Protein AF-A0A354AXA5-F1 (afdb_monomer)

Structure (mmCIF, N/CA/C/O backbone):
data_AF-A0A354AXA5-F1
#
_entry.id   AF-A0A354AXA5-F1
#
loop_
_atom_site.group_PDB
_atom_site.id
_atom_site.type_symbol
_atom_site.label_atom_id
_atom_site.label_alt_id
_atom_site.label_comp_id
_atom_site.label_asym_id
_atom_site.label_entity_id
_atom_site.label_seq_id
_atom_site.pdbx_PDB_ins_code
_atom_site.Cartn_x
_atom_site.Cartn_y
_atom_site.Cartn_z
_atom_site.occupancy
_atom_site.B_iso_or_equiv
_atom_site.auth_seq_id
_atom_site.auth_comp_id
_atom_site.auth_asym_id
_atom_site.auth_atom_id
_atom_site.pdbx_PDB_model_num
ATOM 1 N N . MET A 1 1 ? -13.529 7.477 -10.875 1.00 92.62 1 MET A N 1
ATOM 2 C CA . MET A 1 1 ? -13.679 8.120 -9.548 1.00 92.62 1 MET A CA 1
ATOM 3 C C . MET A 1 1 ? -15.071 8.690 -9.273 1.00 92.62 1 MET A C 1
ATOM 5 O O . MET A 1 1 ? -15.552 8.487 -8.169 1.00 92.62 1 MET A O 1
ATOM 9 N N . MET A 1 2 ? -15.772 9.309 -10.236 1.00 97.19 2 MET A N 1
ATOM 10 C CA . MET A 1 2 ? -17.141 9.828 -10.008 1.00 97.19 2 MET A CA 1
ATOM 11 C C . MET A 1 2 ? -18.138 8.767 -9.517 1.00 97.19 2 MET A C 1
ATOM 13 O O . MET A 1 2 ? -18.855 9.006 -8.554 1.00 97.19 2 MET A O 1
ATOM 17 N N . ILE A 1 3 ? -18.137 7.575 -10.129 1.00 97.81 3 ILE A N 1
ATOM 18 C CA . ILE A 1 3 ? -18.992 6.462 -9.689 1.00 97.81 3 ILE A CA 1
ATOM 19 C C . ILE A 1 3 ? -18.664 6.093 -8.237 1.00 97.81 3 ILE A C 1
ATOM 21 O O . ILE A 1 3 ? -19.558 6.080 -7.408 1.00 97.81 3 ILE A O 1
ATOM 25 N N . LEU A 1 4 ? -17.389 5.887 -7.891 1.00 97.38 4 LEU A N 1
ATOM 26 C CA . LEU A 1 4 ? -16.985 5.575 -6.515 1.00 97.38 4 LEU A CA 1
ATOM 27 C C . LEU A 1 4 ? -17.440 6.650 -5.509 1.00 97.38 4 LEU A C 1
ATOM 29 O O . LEU A 1 4 ? -17.934 6.312 -4.438 1.00 97.38 4 LEU A O 1
ATOM 33 N N . SER A 1 5 ? -17.334 7.933 -5.866 1.00 98.00 5 SER A N 1
ATOM 34 C CA . SER A 1 5 ? -17.844 9.037 -5.042 1.00 98.00 5 SER A CA 1
ATOM 35 C C . SER A 1 5 ? -19.365 8.960 -4.859 1.00 98.00 5 SER A C 1
ATOM 37 O O . SER A 1 5 ? -19.847 9.058 -3.732 1.00 98.00 5 SER A O 1
ATOM 39 N N . ALA A 1 6 ? -20.118 8.697 -5.931 1.00 98.50 6 ALA A N 1
ATOM 40 C CA . ALA A 1 6 ? -21.564 8.503 -5.854 1.00 98.50 6 ALA A CA 1
ATOM 41 C C . ALA A 1 6 ? -21.937 7.306 -4.961 1.00 98.50 6 ALA A C 1
ATOM 43 O O . ALA A 1 6 ? -22.847 7.414 -4.141 1.00 98.50 6 ALA A O 1
ATOM 44 N N . TRP A 1 7 ? -21.197 6.197 -5.057 1.00 98.31 7 TRP A N 1
ATOM 45 C CA . TRP A 1 7 ? -21.366 5.036 -4.180 1.00 98.31 7 TRP A CA 1
ATOM 46 C C . TRP A 1 7 ? -21.076 5.372 -2.713 1.00 98.31 7 TRP A C 1
ATOM 48 O O . TRP A 1 7 ? -21.842 4.963 -1.844 1.00 98.31 7 TRP A O 1
ATOM 58 N N . ALA A 1 8 ? -20.028 6.147 -2.421 1.00 98.19 8 ALA A N 1
ATOM 59 C CA . ALA A 1 8 ? -19.705 6.567 -1.056 1.00 98.19 8 ALA A CA 1
ATOM 60 C C . ALA A 1 8 ? -20.786 7.486 -0.458 1.00 98.19 8 ALA A C 1
ATOM 62 O O . ALA A 1 8 ? -21.210 7.281 0.681 1.00 98.19 8 ALA A O 1
ATOM 63 N N . LEU A 1 9 ? -21.285 8.455 -1.234 1.00 98.50 9 LEU A N 1
ATOM 64 C CA . LEU A 1 9 ? -22.392 9.327 -0.823 1.00 98.50 9 LEU A CA 1
ATOM 65 C C . LEU A 1 9 ? -23.674 8.525 -0.573 1.00 98.50 9 LEU A C 1
ATOM 67 O O . LEU A 1 9 ? -24.343 8.719 0.444 1.00 98.50 9 LEU A O 1
ATOM 71 N N . PHE A 1 10 ? -23.984 7.588 -1.470 1.00 98.62 10 PHE A N 1
ATOM 72 C CA . PHE A 1 10 ? -25.122 6.692 -1.314 1.00 98.62 10 PHE A CA 1
ATOM 73 C C . PHE A 1 10 ? -24.985 5.809 -0.069 1.00 98.62 10 PHE A C 1
ATOM 75 O O . PHE A 1 10 ? -25.934 5.707 0.703 1.00 98.62 10 PHE A O 1
ATOM 82 N N . ALA A 1 11 ? -23.812 5.218 0.175 1.00 98.50 11 ALA A N 1
ATOM 83 C CA . ALA A 1 11 ? -23.553 4.419 1.371 1.00 98.50 11 ALA A CA 1
ATOM 84 C C . ALA A 1 11 ? -23.711 5.251 2.656 1.00 98.50 11 ALA A C 1
ATOM 86 O O . ALA A 1 11 ? -24.319 4.782 3.620 1.00 98.50 11 ALA A O 1
ATOM 87 N N . GLY A 1 12 ? -23.239 6.503 2.655 1.00 98.31 12 GLY A N 1
ATOM 88 C CA . GLY A 1 12 ? -23.445 7.443 3.758 1.00 98.31 12 GLY A CA 1
ATOM 89 C C . GLY A 1 12 ? -24.928 7.700 4.035 1.00 98.31 12 GLY A C 1
ATOM 90 O O . GLY A 1 12 ? -25.382 7.547 5.168 1.00 98.31 12 GLY A O 1
ATOM 91 N N . TRP A 1 13 ? -25.709 8.010 2.996 1.00 98.56 13 TRP A N 1
ATOM 92 C CA . TRP A 1 13 ? -27.165 8.147 3.112 1.00 98.56 13 TRP A CA 1
ATOM 93 C C . TRP A 1 13 ? -27.841 6.853 3.594 1.00 98.56 13 TRP A C 1
ATOM 95 O O . TRP A 1 13 ? -28.729 6.903 4.452 1.00 98.56 13 TRP A O 1
ATOM 105 N N . LEU A 1 14 ? -27.416 5.696 3.077 1.00 98.69 14 LEU A N 1
ATOM 106 C CA . LEU A 1 14 ? -27.984 4.389 3.400 1.00 98.69 14 LEU A CA 1
ATOM 107 C C . LEU A 1 14 ? -27.799 4.066 4.885 1.00 98.69 14 LEU A C 1
ATOM 109 O O . LEU A 1 14 ? -28.761 3.694 5.552 1.00 98.69 14 LEU A O 1
ATOM 113 N N . HIS A 1 15 ? -26.599 4.272 5.431 1.00 98.56 15 HIS A N 1
ATOM 114 C CA . HIS A 1 15 ? -26.297 3.995 6.840 1.00 98.56 15 HIS A CA 1
ATOM 115 C C . HIS A 1 15 ? -26.925 4.987 7.832 1.00 98.56 15 HIS A C 1
ATOM 117 O O . HIS A 1 15 ? -26.872 4.763 9.043 1.00 98.56 15 HIS A O 1
ATOM 123 N N . LEU A 1 16 ? -27.585 6.043 7.349 1.00 98.19 16 LEU A N 1
ATOM 124 C CA . LEU A 1 16 ? -28.446 6.894 8.175 1.00 98.19 16 LEU A CA 1
ATOM 125 C C . LEU A 1 16 ? -29.887 6.375 8.270 1.00 98.19 16 LEU A C 1
ATOM 127 O O . LEU A 1 16 ? -30.596 6.750 9.215 1.00 98.19 16 LEU A O 1
ATOM 131 N N . GLN A 1 17 ? -30.305 5.500 7.347 1.00 98.44 17 GLN A N 1
ATOM 132 C CA . GLN A 1 17 ? -31.654 4.939 7.320 1.00 98.44 17 GLN A CA 1
ATOM 133 C C . GLN A 1 17 ? -31.890 4.006 8.521 1.00 98.44 17 GLN A C 1
ATOM 135 O O . GLN A 1 17 ? -30.991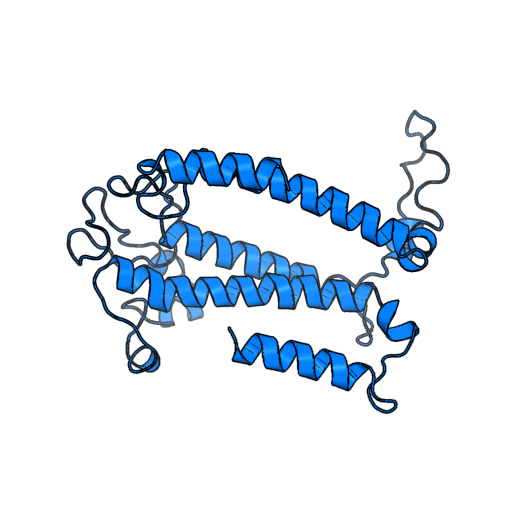 3.243 8.883 1.00 98.44 17 GLN A O 1
ATOM 140 N N . PRO A 1 18 ? -33.102 3.988 9.116 1.00 98.00 18 PRO A N 1
ATOM 141 C CA . PRO A 1 18 ? -33.373 3.252 10.357 1.00 98.00 18 PRO A CA 1
ATOM 142 C C . PRO A 1 18 ? -32.978 1.770 10.328 1.00 98.00 18 PRO A C 1
ATOM 144 O O . PRO A 1 18 ? -32.478 1.250 11.318 1.00 98.00 18 PRO A O 1
ATOM 147 N N . LYS A 1 19 ? -33.158 1.099 9.183 1.00 98.19 19 LYS A N 1
ATOM 148 C CA . LYS A 1 19 ? -32.850 -0.329 9.015 1.00 98.19 19 LYS A CA 1
ATOM 149 C C . LYS A 1 19 ? -31.346 -0.633 8.946 1.00 98.19 19 LYS A C 1
ATOM 151 O O . LYS A 1 19 ? -30.946 -1.746 9.266 1.00 98.19 19 LYS A O 1
ATOM 156 N N . PHE A 1 20 ? -30.528 0.325 8.510 1.00 98.38 20 PHE A N 1
ATOM 157 C CA . PHE A 1 20 ? -29.102 0.119 8.215 1.00 98.38 20 PHE A CA 1
ATOM 158 C C . PHE A 1 20 ? -28.169 0.898 9.149 1.00 98.38 20 PHE A C 1
ATOM 160 O O . PHE A 1 20 ? -26.949 0.851 8.970 1.00 98.38 20 PHE A O 1
ATOM 167 N N . ARG A 1 21 ? -28.730 1.610 10.135 1.00 98.25 21 ARG A N 1
ATOM 168 C CA . ARG A 1 21 ? -27.972 2.357 11.138 1.00 98.25 21 ARG A CA 1
ATOM 169 C C . ARG A 1 21 ? -27.205 1.389 12.049 1.00 98.25 21 ARG A C 1
ATOM 171 O O . ARG A 1 21 ? -27.846 0.609 12.756 1.00 98.25 21 ARG A O 1
ATOM 178 N N . PRO A 1 22 ? -25.860 1.435 12.079 1.00 98.00 22 PRO A N 1
ATOM 179 C CA . PRO A 1 22 ? -25.083 0.566 12.954 1.00 98.00 22 PRO A CA 1
ATOM 180 C C . PRO A 1 22 ? -25.323 0.889 14.433 1.00 98.00 22 PRO A C 1
ATOM 182 O O . PRO A 1 22 ? -25.569 2.038 14.808 1.00 98.00 22 PRO A O 1
ATOM 185 N N . SER A 1 23 ? -25.228 -0.127 15.288 1.00 98.25 23 SER A N 1
ATOM 186 C CA . SER A 1 23 ? -25.341 0.043 16.738 1.00 98.25 23 SER A CA 1
ATOM 187 C C . SER A 1 23 ? -24.062 0.636 17.342 1.00 98.25 23 SER A C 1
ATOM 189 O O . SER A 1 23 ? -22.983 0.566 16.757 1.00 98.25 23 SER A O 1
ATOM 191 N N . LEU A 1 24 ? -24.142 1.163 18.568 1.00 97.69 24 LEU A N 1
ATOM 192 C CA . LEU A 1 24 ? -22.958 1.666 19.277 1.00 97.69 24 LEU A CA 1
ATOM 193 C C . LEU A 1 24 ? -21.899 0.573 19.506 1.00 97.69 24 LEU A C 1
ATOM 195 O O . LEU A 1 24 ? -20.703 0.841 19.416 1.00 97.69 24 LEU A O 1
ATOM 199 N N . ALA A 1 25 ? -22.333 -0.663 19.772 1.00 97.62 25 ALA A N 1
ATOM 200 C CA . ALA A 1 25 ? -21.433 -1.801 19.953 1.00 97.62 25 ALA A CA 1
ATOM 201 C C . ALA A 1 25 ? -20.618 -2.096 18.684 1.00 97.62 25 ALA A C 1
ATOM 203 O O . ALA A 1 25 ? -19.450 -2.461 18.784 1.00 97.62 25 ALA A O 1
ATOM 204 N N . TRP A 1 26 ? -21.204 -1.875 17.500 1.00 98.00 26 TRP A N 1
ATOM 205 C CA . TRP A 1 26 ? -20.496 -2.010 16.229 1.00 98.00 26 TRP A CA 1
ATOM 206 C C . TRP A 1 26 ? -19.334 -1.010 16.124 1.00 98.00 26 TRP A C 1
ATOM 208 O O . TRP A 1 26 ? -18.211 -1.406 15.826 1.00 98.00 26 TRP A O 1
ATOM 218 N N . PHE A 1 27 ? -19.563 0.264 16.468 1.00 97.81 27 PHE A N 1
ATOM 219 C CA . PHE A 1 27 ? -18.519 1.301 16.431 1.00 97.81 27 PHE A CA 1
ATOM 220 C C . PHE A 1 27 ? -17.392 1.085 17.453 1.00 97.81 27 PHE A C 1
ATOM 222 O O . PHE A 1 27 ? -16.255 1.491 17.203 1.00 97.81 27 PHE A O 1
ATOM 229 N N . LYS A 1 28 ? -17.697 0.448 18.591 1.00 97.88 28 LYS A N 1
ATOM 230 C CA . LYS A 1 28 ? -16.734 0.160 19.668 1.00 97.88 28 LYS A CA 1
ATOM 231 C C . LYS A 1 28 ? -15.997 -1.175 19.513 1.00 97.88 28 LYS A C 1
ATOM 233 O O . LYS A 1 28 ? -15.175 -1.503 20.367 1.00 97.88 28 L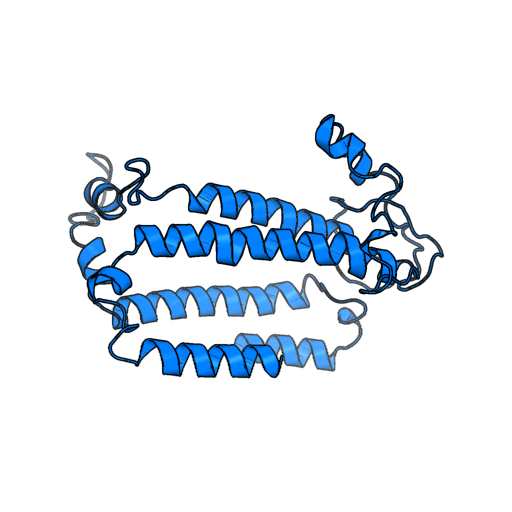YS A O 1
ATOM 238 N N . ASN A 1 29 ? -16.268 -1.946 18.458 1.00 97.88 29 ASN A N 1
ATOM 239 C CA . ASN A 1 29 ? -15.586 -3.214 18.204 1.00 97.88 29 ASN A CA 1
ATOM 240 C C . ASN A 1 29 ? -14.200 -2.972 17.577 1.00 97.88 29 ASN A C 1
ATOM 242 O O . ASN A 1 29 ? -14.026 -3.023 16.355 1.00 97.88 29 ASN A O 1
ATOM 246 N N . ALA A 1 30 ? -13.225 -2.653 18.431 1.00 97.88 30 ALA A N 1
ATOM 247 C CA . ALA A 1 30 ? -11.874 -2.286 18.026 1.00 97.88 30 ALA A CA 1
ATOM 248 C C . ALA A 1 30 ? -11.117 -3.461 17.392 1.00 97.88 30 ALA A C 1
ATOM 250 O O . ALA A 1 30 ? -10.502 -3.270 16.342 1.00 97.88 30 ALA A O 1
ATOM 251 N N . GLU A 1 31 ? -11.199 -4.664 17.970 1.00 98.25 31 GLU A N 1
ATOM 252 C CA . GLU A 1 31 ? -10.524 -5.858 17.447 1.00 98.25 31 GLU A CA 1
ATOM 253 C C . GLU A 1 31 ? -10.986 -6.201 16.028 1.00 98.25 31 GLU A C 1
ATOM 255 O O . GLU A 1 31 ? -10.161 -6.363 15.127 1.00 98.25 31 GLU A O 1
ATOM 260 N N . SER A 1 32 ? -12.305 -6.244 15.797 1.00 98.12 32 SER A N 1
ATOM 261 C CA . SER A 1 32 ? -12.836 -6.517 14.459 1.00 98.12 32 SER A CA 1
ATOM 262 C C . SER A 1 32 ? -12.404 -5.441 13.470 1.00 98.12 32 SER A C 1
ATOM 264 O O . SER A 1 32 ? -11.981 -5.769 12.361 1.00 98.12 32 SER A O 1
ATOM 266 N N . ARG A 1 33 ? -12.485 -4.159 13.851 1.00 98.31 33 ARG A N 1
ATOM 267 C CA . ARG A 1 33 ? -12.084 -3.051 12.976 1.00 98.31 33 ARG A CA 1
ATOM 268 C C . ARG A 1 33 ? -10.602 -3.129 12.608 1.00 98.31 33 ARG A C 1
ATOM 270 O O . ARG A 1 33 ? -10.277 -2.990 11.434 1.00 98.31 33 ARG A O 1
ATOM 277 N N . LEU A 1 34 ? -9.719 -3.386 13.575 1.00 98.06 34 LEU A N 1
ATOM 278 C CA . LEU A 1 34 ? -8.280 -3.512 13.329 1.00 98.06 34 LEU A CA 1
ATOM 279 C C . LEU A 1 34 ? -7.954 -4.703 12.432 1.00 98.06 34 LEU A C 1
ATOM 281 O O . LEU A 1 34 ? -7.199 -4.529 11.481 1.00 98.06 34 LEU A O 1
ATOM 285 N N . ASN A 1 35 ? -8.565 -5.866 12.661 1.00 98.44 35 ASN A N 1
ATOM 286 C CA . ASN A 1 35 ? -8.380 -7.022 11.784 1.00 98.44 35 ASN A CA 1
ATOM 287 C C . ASN A 1 35 ? -8.763 -6.706 10.332 1.00 98.44 35 ASN A C 1
ATOM 289 O O . ASN A 1 35 ? -7.980 -6.952 9.417 1.00 98.44 35 ASN A O 1
ATOM 293 N N . HIS A 1 36 ? -9.937 -6.100 10.116 1.00 98.50 36 HIS A N 1
ATOM 294 C CA . HIS A 1 36 ? -10.390 -5.741 8.770 1.00 98.50 36 HIS A CA 1
ATOM 295 C C . HIS A 1 36 ? -9.512 -4.653 8.140 1.00 98.50 36 HIS A C 1
ATOM 297 O O . HIS A 1 36 ? -9.202 -4.729 6.954 1.00 98.50 36 HIS A O 1
ATOM 303 N N . HIS A 1 37 ? -9.081 -3.649 8.904 1.00 98.69 37 HIS A N 1
ATOM 304 C CA . HIS A 1 37 ? -8.227 -2.593 8.366 1.00 98.69 37 HIS A CA 1
ATOM 305 C C . HIS A 1 37 ? -6.827 -3.115 8.016 1.00 98.69 37 HIS A C 1
ATOM 307 O O . HIS A 1 37 ? -6.321 -2.834 6.935 1.00 98.69 37 HIS A O 1
ATOM 313 N N . LEU A 1 38 ? -6.218 -3.916 8.888 1.00 98.69 38 LEU A N 1
ATOM 314 C CA . LEU A 1 38 ? -4.911 -4.508 8.619 1.00 98.69 38 LEU A CA 1
ATOM 315 C C . LEU A 1 38 ? -5.000 -5.486 7.445 1.00 98.69 38 LEU A C 1
ATOM 317 O O . LEU A 1 38 ? -4.337 -5.274 6.437 1.00 98.69 38 LEU A O 1
ATOM 321 N N . ALA A 1 39 ? -5.859 -6.506 7.506 1.00 98.44 39 ALA A N 1
ATOM 322 C CA . ALA A 1 39 ? -5.864 -7.535 6.469 1.00 98.44 39 ALA A CA 1
ATOM 323 C C . ALA A 1 39 ? -6.476 -7.068 5.146 1.00 98.44 39 ALA A C 1
ATOM 325 O O . ALA A 1 39 ? -5.917 -7.344 4.088 1.00 98.44 39 ALA A O 1
ATOM 326 N N . VAL A 1 40 ? -7.617 -6.377 5.180 1.00 97.81 40 VAL A N 1
ATOM 327 C CA . VAL A 1 40 ? -8.362 -6.031 3.961 1.00 97.81 40 VAL A CA 1
ATOM 328 C C . VAL A 1 40 ? -7.933 -4.668 3.438 1.00 97.81 40 VAL A C 1
ATOM 330 O O . VAL A 1 40 ? -7.450 -4.575 2.311 1.00 97.81 40 VAL A O 1
ATOM 333 N N . LEU A 1 41 ? -8.083 -3.616 4.250 1.00 98.50 41 LEU A N 1
ATOM 334 C CA . LEU A 1 41 ? -7.815 -2.251 3.789 1.00 98.50 41 LEU A CA 1
ATOM 335 C C . LEU A 1 41 ? -6.340 -2.051 3.431 1.00 98.50 41 LEU A C 1
ATOM 337 O O . LEU A 1 41 ? -6.072 -1.436 2.405 1.00 98.50 41 LEU A O 1
ATOM 341 N N . PHE A 1 42 ? -5.398 -2.567 4.222 1.00 98.50 42 PHE A N 1
ATOM 342 C CA . PHE A 1 42 ? -3.967 -2.453 3.926 1.00 98.50 42 PHE A CA 1
ATOM 343 C C . PHE A 1 42 ? -3.425 -3.676 3.185 1.00 98.50 42 PHE A C 1
ATOM 345 O O . PHE A 1 42 ? -2.852 -3.523 2.109 1.00 98.50 42 PHE A O 1
ATOM 352 N N . GLY A 1 43 ? -3.639 -4.882 3.711 1.00 98.69 43 GLY A N 1
ATOM 353 C CA . GLY A 1 43 ? -3.090 -6.117 3.151 1.00 98.69 43 GLY A CA 1
ATOM 354 C C . GLY A 1 43 ? -3.565 -6.401 1.729 1.00 98.69 43 GLY A C 1
ATOM 355 O O . GLY A 1 43 ? -2.773 -6.344 0.786 1.00 98.69 43 GLY A O 1
ATOM 356 N N . PHE A 1 44 ? -4.860 -6.663 1.548 1.00 98.69 44 PHE A N 1
ATOM 357 C CA . PHE A 1 44 ? -5.415 -6.979 0.231 1.00 98.69 44 PHE A CA 1
ATOM 358 C C . PHE A 1 44 ? -5.344 -5.812 -0.750 1.00 98.69 44 PHE A C 1
ATOM 360 O O . PHE A 1 44 ? -5.082 -6.062 -1.923 1.00 98.69 44 PHE A O 1
ATOM 367 N N . SER A 1 45 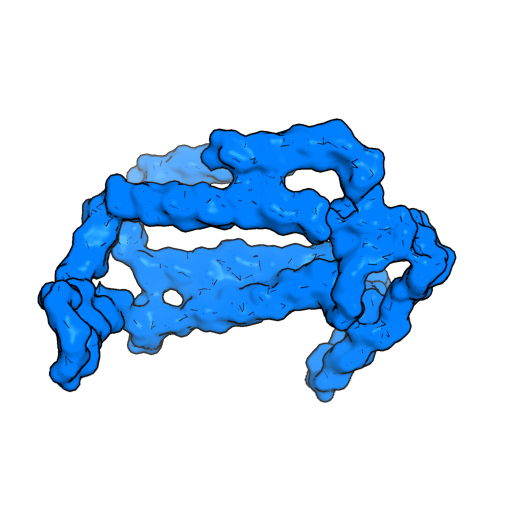? -5.487 -4.559 -0.309 1.00 98.81 45 SER A N 1
ATOM 368 C CA . SER A 1 45 ? -5.260 -3.416 -1.206 1.00 98.81 45 SER A CA 1
ATOM 369 C C . SER A 1 45 ? -3.811 -3.348 -1.697 1.00 98.81 45 SER A C 1
ATOM 371 O O . SER A 1 45 ? -3.591 -3.085 -2.876 1.00 98.81 45 SER A O 1
ATOM 373 N N . SER A 1 46 ? -2.820 -3.628 -0.839 1.00 98.81 46 SER A N 1
ATOM 374 C CA . SER A 1 46 ? -1.408 -3.655 -1.248 1.00 98.81 46 SER A CA 1
ATOM 375 C C . SER A 1 46 ? -1.114 -4.819 -2.199 1.00 98.81 46 SER A C 1
ATOM 377 O O . SER A 1 46 ? -0.444 -4.624 -3.208 1.00 98.81 46 SER A O 1
ATOM 379 N N . ILE A 1 47 ? -1.679 -6.007 -1.948 1.00 98.81 47 ILE A N 1
ATOM 380 C CA . ILE A 1 47 ? -1.565 -7.157 -2.865 1.00 98.81 47 ILE A CA 1
ATOM 381 C C . ILE A 1 47 ? -2.250 -6.859 -4.208 1.00 98.81 47 ILE A C 1
ATOM 383 O O . ILE A 1 47 ? -1.702 -7.167 -5.265 1.00 98.81 47 ILE A O 1
ATOM 387 N N . ALA A 1 48 ? -3.424 -6.223 -4.194 1.00 98.81 48 ALA A N 1
ATOM 388 C CA . ALA A 1 48 ? -4.106 -5.794 -5.413 1.00 98.81 48 ALA A CA 1
ATOM 389 C C . ALA A 1 48 ? -3.279 -4.752 -6.183 1.00 98.81 48 ALA A C 1
ATOM 391 O O . ALA A 1 48 ? -3.225 -4.799 -7.412 1.00 98.81 48 ALA A O 1
ATOM 392 N N . TRP A 1 49 ? -2.587 -3.857 -5.473 1.00 98.88 49 TRP A N 1
ATOM 393 C CA . TRP A 1 49 ? -1.668 -2.902 -6.083 1.00 98.88 49 TRP A CA 1
ATOM 394 C C . TRP A 1 49 ? -0.440 -3.582 -6.701 1.00 98.88 49 TRP A C 1
ATOM 396 O O . TRP A 1 49 ? -0.086 -3.251 -7.829 1.00 98.88 49 TRP A O 1
ATOM 406 N N . THR A 1 50 ? 0.142 -4.604 -6.060 1.00 98.88 50 THR A N 1
ATOM 407 C CA . THR A 1 50 ? 1.129 -5.481 -6.720 1.00 98.88 50 THR A CA 1
ATOM 408 C C . THR A 1 50 ? 0.555 -6.086 -7.994 1.00 98.88 50 THR A C 1
ATOM 410 O O . THR A 1 50 ? 1.225 -6.065 -9.021 1.00 98.88 50 THR A O 1
ATOM 413 N N . GLY A 1 51 ? -0.682 -6.592 -7.953 1.00 98.69 51 GLY A N 1
ATOM 414 C CA . GLY A 1 51 ? -1.367 -7.109 -9.136 1.00 98.69 51 GLY A CA 1
ATOM 415 C C . GLY A 1 51 ? -1.419 -6.075 -10.263 1.00 98.69 51 GLY A C 1
ATOM 416 O O . GLY A 1 51 ? -1.039 -6.376 -11.389 1.00 98.69 51 GLY A O 1
ATOM 417 N N . HIS A 1 52 ? -1.795 -4.832 -9.960 1.00 98.88 52 HIS A N 1
ATOM 418 C CA . HIS A 1 52 ? -1.778 -3.745 -10.940 1.00 98.88 52 HIS A CA 1
ATOM 419 C C . HIS A 1 52 ? -0.368 -3.462 -11.487 1.00 98.88 52 HIS A C 1
ATOM 421 O O . HIS A 1 52 ? -0.193 -3.345 -12.699 1.00 98.88 52 HIS A O 1
ATOM 427 N N . LEU A 1 53 ? 0.647 -3.392 -10.623 1.00 98.88 53 LEU A N 1
ATOM 428 C CA . LEU A 1 53 ? 2.025 -3.129 -11.046 1.00 98.88 53 LEU A CA 1
ATOM 429 C C . LEU A 1 53 ? 2.567 -4.238 -11.957 1.00 98.88 53 LEU A C 1
ATOM 431 O O . LEU A 1 53 ? 3.124 -3.947 -13.011 1.00 98.88 53 LEU A O 1
ATOM 435 N N . VAL A 1 54 ? 2.365 -5.500 -11.579 1.00 98.81 54 VAL A N 1
ATOM 436 C CA . VAL A 1 54 ? 2.843 -6.684 -12.311 1.00 98.81 54 VAL A CA 1
ATOM 437 C C . VAL A 1 54 ? 2.108 -6.880 -13.635 1.00 98.81 54 VAL A C 1
ATOM 439 O O . VAL A 1 54 ? 2.736 -7.238 -14.628 1.00 98.81 54 VAL A O 1
ATOM 442 N N . HIS A 1 55 ? 0.794 -6.655 -13.667 1.00 98.75 55 HIS A N 1
ATOM 443 C CA . HIS A 1 55 ? -0.016 -6.922 -14.856 1.00 98.75 55 HIS A CA 1
ATOM 444 C C . HIS A 1 55 ? -0.154 -5.730 -15.804 1.00 98.75 55 HIS A C 1
ATOM 446 O O . HIS A 1 55 ? -0.463 -5.949 -16.967 1.00 98.75 55 HIS A O 1
ATOM 452 N N . VAL A 1 56 ? 0.039 -4.494 -15.335 1.00 98.75 56 VAL A N 1
ATOM 453 C CA . VAL A 1 56 ? -0.186 -3.285 -16.146 1.00 98.75 56 VAL A CA 1
ATOM 454 C C . VAL A 1 56 ? 1.053 -2.399 -16.161 1.00 98.75 56 VAL A C 1
ATOM 456 O O . VAL A 1 56 ? 1.643 -2.206 -17.218 1.00 98.75 56 VAL A O 1
ATOM 459 N N . ALA A 1 57 ? 1.499 -1.891 -15.008 1.00 98.75 57 ALA A N 1
ATOM 460 C CA . ALA A 1 57 ? 2.545 -0.863 -14.989 1.00 98.75 57 ALA A CA 1
ATOM 461 C C . ALA A 1 57 ? 3.897 -1.355 -15.538 1.00 98.75 57 ALA A C 1
ATOM 463 O O . ALA A 1 57 ? 4.538 -0.643 -16.306 1.00 98.75 57 ALA A O 1
ATOM 464 N N . ILE A 1 58 ? 4.330 -2.565 -15.163 1.00 98.81 58 ILE A N 1
ATOM 465 C CA . ILE A 1 58 ? 5.588 -3.155 -15.636 1.00 98.81 58 ILE A CA 1
ATOM 466 C C . ILE A 1 58 ? 5.524 -3.447 -17.148 1.00 98.81 58 ILE A C 1
ATOM 468 O O . ILE A 1 58 ? 6.415 -2.968 -17.850 1.00 98.81 58 ILE A O 1
ATOM 472 N N . PRO A 1 59 ? 4.503 -4.140 -17.694 1.00 98.69 59 PRO A N 1
ATOM 473 C CA . PRO A 1 59 ? 4.358 -4.294 -19.144 1.00 98.69 59 PRO A CA 1
ATOM 474 C C . PRO A 1 59 ? 4.358 -2.967 -19.913 1.00 98.69 59 PRO A C 1
ATOM 476 O O . PRO A 1 59 ? 5.124 -2.818 -20.865 1.00 98.69 59 PRO A O 1
ATOM 479 N N . GLU A 1 60 ? 3.592 -1.971 -19.459 1.00 98.62 60 GLU A N 1
ATOM 480 C CA . GLU A 1 60 ? 3.537 -0.654 -20.109 1.00 98.62 60 GLU A CA 1
ATOM 481 C C . GLU A 1 60 ? 4.900 0.052 -20.045 1.00 98.62 60 GLU A C 1
ATOM 483 O O . GLU A 1 60 ? 5.368 0.606 -21.037 1.00 98.62 60 GLU A O 1
ATOM 488 N N . SER A 1 61 ? 5.633 -0.060 -18.929 1.00 98.44 61 SER A N 1
ATOM 489 C CA . SER A 1 61 ? 7.006 0.465 -18.836 1.00 98.44 61 SER A CA 1
ATOM 490 C C . SER A 1 61 ? 7.991 -0.205 -19.803 1.00 98.44 61 SER A C 1
ATOM 492 O O . SER A 1 61 ? 9.044 0.369 -20.089 1.00 98.44 61 SER A O 1
ATOM 494 N N . ARG A 1 62 ? 7.633 -1.378 -20.339 1.00 98.62 62 ARG A N 1
ATOM 495 C CA . ARG A 1 62 ? 8.381 -2.145 -21.345 1.00 98.62 62 ARG A CA 1
ATOM 496 C C . ARG A 1 62 ? 7.804 -1.996 -22.759 1.00 98.62 62 ARG A C 1
ATOM 498 O O . ARG A 1 62 ? 8.154 -2.774 -23.645 1.00 98.62 62 ARG A O 1
ATOM 505 N N . GLY A 1 63 ? 6.914 -1.027 -22.988 1.00 98.00 63 GLY A N 1
ATOM 506 C CA . GLY A 1 63 ? 6.288 -0.782 -24.292 1.00 98.00 63 GLY A CA 1
ATOM 507 C C . GLY A 1 63 ? 5.268 -1.849 -24.709 1.00 98.00 63 GLY A C 1
ATOM 508 O O . GLY A 1 63 ? 4.936 -1.954 -25.891 1.00 98.00 63 GLY A O 1
ATOM 509 N N . GLN A 1 64 ? 4.781 -2.661 -23.766 1.00 98.12 64 GLN A N 1
ATOM 510 C CA . GLN A 1 64 ? 3.756 -3.671 -24.000 1.00 98.12 64 GLN A CA 1
ATOM 511 C C . GLN A 1 64 ? 2.409 -3.191 -23.457 1.00 98.12 64 GLN A C 1
ATOM 513 O O . GLN A 1 64 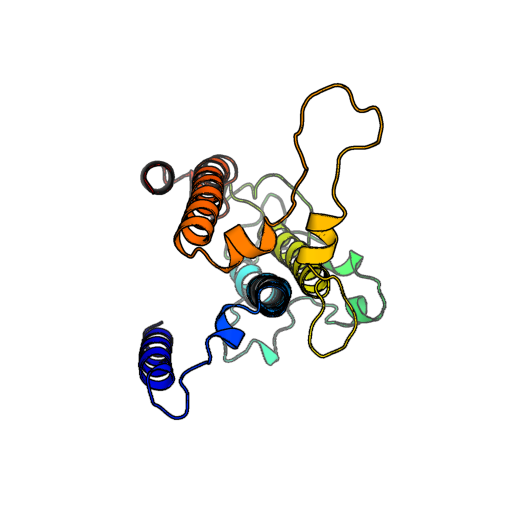? 2.203 -3.140 -22.246 1.00 98.12 64 GLN A O 1
ATOM 518 N N . HIS A 1 65 ? 1.469 -2.922 -24.363 1.00 98.25 65 HIS A N 1
ATOM 519 C CA . HIS A 1 65 ? 0.140 -2.470 -23.970 1.00 98.25 65 HIS A CA 1
ATOM 520 C C . HIS A 1 65 ? -0.667 -3.567 -23.260 1.00 98.25 65 HIS A C 1
ATOM 522 O O . HIS A 1 65 ? -0.893 -4.645 -23.828 1.00 98.25 65 HIS A O 1
ATOM 528 N N . VAL A 1 66 ? -1.161 -3.268 -22.055 1.00 98.50 66 VAL A N 1
ATOM 529 C CA . VAL A 1 66 ? -2.083 -4.134 -21.310 1.00 98.50 66 VAL A CA 1
ATOM 530 C C . VAL A 1 66 ? -3.276 -3.337 -20.791 1.00 98.50 66 VAL A C 1
ATOM 532 O O . VAL A 1 66 ? -3.153 -2.448 -19.950 1.00 98.50 66 VAL A O 1
ATOM 535 N N . GLY A 1 67 ? -4.461 -3.707 -21.269 1.00 98.25 67 GLY A N 1
ATOM 536 C CA . GLY A 1 67 ? -5.736 -3.080 -20.951 1.00 98.25 67 GLY A CA 1
ATOM 537 C C . GLY A 1 67 ? -6.815 -4.090 -20.562 1.00 98.25 67 GLY A C 1
ATOM 538 O O . GLY A 1 67 ? -6.611 -5.305 -20.528 1.00 98.25 67 GLY A O 1
ATOM 539 N N . TRP A 1 68 ? -8.009 -3.580 -20.257 1.00 98.44 68 TRP A N 1
ATOM 540 C CA . TRP A 1 68 ? -9.169 -4.404 -19.886 1.00 98.44 68 TRP A CA 1
ATOM 541 C C . TRP A 1 68 ? -9.570 -5.421 -20.961 1.00 98.44 68 TRP A C 1
ATOM 543 O O . TRP A 1 68 ? -10.156 -6.454 -20.645 1.00 98.44 68 TRP A O 1
ATOM 553 N N . ASP A 1 69 ? -9.267 -5.118 -22.216 1.00 98.19 69 ASP A N 1
ATOM 554 C CA . ASP A 1 69 ? -9.539 -5.922 -23.400 1.00 98.19 69 ASP A CA 1
ATOM 555 C C . ASP A 1 69 ? -8.616 -7.141 -23.533 1.00 98.19 69 ASP A C 1
ATOM 557 O O . ASP A 1 69 ? -9.038 -8.150 -24.098 1.00 98.19 69 ASP A O 1
ATOM 561 N N . ASN A 1 70 ? -7.389 -7.085 -22.997 1.00 98.31 70 ASN A N 1
ATOM 562 C CA . ASN A 1 70 ? -6.381 -8.122 -23.239 1.00 98.31 70 ASN A CA 1
ATOM 563 C C . ASN A 1 70 ? -5.704 -8.707 -21.980 1.00 98.31 70 ASN A C 1
ATOM 565 O O . ASN A 1 70 ? -5.084 -9.770 -22.095 1.00 98.31 70 ASN A O 1
ATOM 569 N N . PHE A 1 71 ? -5.859 -8.117 -20.783 1.00 97.81 71 PHE A N 1
ATOM 570 C CA . PHE A 1 71 ? -5.117 -8.537 -19.575 1.00 97.81 71 PHE A CA 1
ATOM 571 C C . PHE A 1 71 ? -5.365 -9.992 -19.138 1.00 97.81 71 PHE A C 1
ATOM 573 O O . PHE A 1 71 ? -4.531 -10.581 -18.457 1.00 97.81 71 PHE A O 1
ATOM 580 N N . LEU A 1 72 ? -6.494 -10.590 -19.534 1.00 98.12 72 LEU A N 1
ATOM 581 C CA . LEU A 1 72 ? -6.803 -12.003 -19.267 1.00 98.12 72 LEU A CA 1
ATOM 582 C C . LEU A 1 72 ? -6.034 -12.976 -20.171 1.00 98.12 72 LEU A C 1
ATOM 584 O O . LEU A 1 72 ? -5.943 -14.161 -19.863 1.00 98.12 72 LEU A O 1
ATOM 588 N N . SER A 1 73 ? -5.515 -12.488 -21.296 1.00 97.50 73 SER A N 1
ATOM 589 C CA . SER A 1 73 ? -4.806 -13.284 -22.307 1.00 97.50 73 SER A CA 1
ATOM 590 C C . SER A 1 73 ? -3.302 -13.012 -22.348 1.00 97.50 73 SER A C 1
ATOM 592 O O . SER A 1 73 ? -2.548 -13.799 -22.917 1.00 97.50 73 SER A O 1
ATOM 594 N N . VAL A 1 74 ? -2.856 -11.921 -21.722 1.00 97.88 74 VAL A N 1
ATOM 595 C CA . VAL A 1 74 ? -1.449 -11.536 -21.628 1.00 97.88 74 VAL A CA 1
ATOM 596 C C . VAL A 1 74 ? -0.891 -11.983 -20.281 1.00 97.88 74 VAL A C 1
ATOM 598 O O . VAL A 1 74 ? -1.345 -11.551 -19.224 1.00 97.88 74 VAL A O 1
ATOM 601 N N . LEU A 1 75 ? 0.119 -12.851 -20.311 1.00 97.62 75 LEU A N 1
ATOM 602 C CA . LEU A 1 75 ? 0.809 -13.275 -19.097 1.00 97.62 75 LEU A CA 1
ATOM 603 C C . LEU A 1 75 ? 1.770 -12.175 -18.618 1.00 97.62 75 LEU A C 1
ATOM 605 O O . LEU A 1 75 ? 2.549 -11.676 -19.429 1.00 97.62 75 LEU A O 1
ATOM 609 N N . PRO A 1 76 ? 1.804 -11.854 -17.310 1.00 97.44 76 PRO A N 1
ATOM 610 C CA . PRO A 1 76 ? 2.764 -10.889 -16.767 1.00 97.44 76 PRO A CA 1
ATOM 611 C C . PRO A 1 76 ? 4.201 -11.435 -16.723 1.00 97.44 76 PRO A C 1
ATOM 613 O O . PRO A 1 76 ? 5.156 -10.672 -16.650 1.00 97.44 76 PRO A O 1
ATOM 616 N N . HIS A 1 77 ? 4.367 -12.761 -16.751 1.00 98.38 77 HIS A N 1
ATOM 617 C CA . HIS A 1 77 ? 5.663 -13.430 -16.771 1.00 98.38 77 HIS A CA 1
ATOM 618 C C . HIS A 1 77 ? 5.613 -14.646 -17.714 1.00 98.38 77 HIS A C 1
ATOM 620 O O . HIS A 1 77 ? 4.638 -15.402 -17.644 1.00 98.38 77 HIS A O 1
ATOM 626 N N . PRO A 1 78 ? 6.649 -14.913 -18.537 1.00 97.56 78 PRO A N 1
ATOM 627 C CA . PRO A 1 78 ? 6.634 -16.009 -19.517 1.00 97.56 78 PRO A CA 1
ATOM 628 C C . PRO A 1 78 ? 6.363 -17.397 -18.919 1.00 97.56 78 PRO A C 1
ATOM 630 O O . PRO A 1 78 ? 5.684 -18.220 -19.523 1.00 97.56 78 PRO A O 1
ATOM 633 N N . ALA A 1 79 ? 6.859 -17.655 -17.705 1.00 97.06 79 ALA A N 1
ATOM 634 C CA . ALA A 1 79 ? 6.643 -18.921 -16.995 1.00 97.06 79 ALA A CA 1
ATOM 635 C C . ALA A 1 79 ? 5.243 -19.063 -16.347 1.00 97.06 79 ALA A C 1
ATOM 637 O O . ALA A 1 79 ? 4.958 -20.081 -15.711 1.00 97.06 79 ALA A O 1
ATOM 638 N N . GLY A 1 80 ? 4.376 -18.051 -16.461 1.00 96.81 80 GLY A N 1
ATOM 639 C CA . GLY A 1 80 ? 3.047 -18.043 -15.850 1.00 96.81 80 GLY A CA 1
ATOM 640 C C . GLY A 1 80 ? 3.084 -18.257 -14.331 1.00 96.81 80 GLY A C 1
ATOM 641 O O . GLY A 1 80 ? 4.027 -17.849 -13.653 1.00 96.81 80 GLY A O 1
ATOM 642 N N . LEU A 1 81 ? 2.055 -18.916 -13.792 1.00 97.94 81 LEU A N 1
ATOM 643 C CA . LEU A 1 81 ? 1.912 -19.203 -12.356 1.00 97.94 81 LEU A CA 1
ATOM 644 C C . LEU A 1 81 ? 2.571 -20.519 -11.905 1.00 97.94 81 LEU A C 1
ATOM 646 O O . LEU A 1 81 ? 2.568 -20.830 -10.716 1.00 97.94 81 LEU A O 1
ATOM 650 N N . ALA A 1 82 ? 3.143 -21.313 -12.814 1.00 98.25 82 ALA A N 1
ATOM 651 C CA . ALA A 1 82 ? 3.724 -22.606 -12.447 1.00 98.25 82 ALA A CA 1
ATOM 652 C C . ALA A 1 82 ? 4.870 -22.494 -11.407 1.00 98.25 82 ALA A C 1
ATOM 654 O O . ALA A 1 82 ? 4.865 -23.267 -10.442 1.00 98.25 82 ALA A O 1
ATOM 655 N N . PRO A 1 83 ? 5.809 -21.525 -11.498 1.00 98.19 83 PRO A N 1
ATOM 656 C CA . PRO A 1 83 ? 6.831 -21.332 -10.464 1.00 98.19 83 PRO A CA 1
ATOM 657 C C . PRO A 1 83 ? 6.262 -20.945 -9.094 1.00 98.19 83 PRO A C 1
ATOM 659 O O . PRO A 1 83 ? 6.815 -21.344 -8.072 1.00 98.19 83 PRO A O 1
ATOM 662 N N . PHE A 1 84 ? 5.138 -20.218 -9.054 1.00 97.88 84 PHE A N 1
ATOM 663 C CA . PHE A 1 84 ? 4.465 -19.867 -7.802 1.00 97.88 84 PHE A CA 1
ATOM 664 C C . PHE A 1 84 ? 4.006 -21.119 -7.043 1.00 97.88 84 PHE A C 1
ATOM 666 O O . PHE A 1 84 ? 4.354 -21.289 -5.874 1.00 97.88 84 PHE A O 1
ATOM 673 N N . PHE A 1 85 ? 3.293 -22.025 -7.720 1.00 98.25 85 PHE A N 1
ATOM 674 C CA . PHE A 1 85 ? 2.747 -23.236 -7.095 1.00 98.25 85 PHE A CA 1
ATOM 675 C C . PHE A 1 85 ? 3.797 -24.311 -6.798 1.00 98.25 85 PHE A C 1
ATOM 677 O O . PHE A 1 85 ? 3.599 -25.121 -5.898 1.00 98.25 85 PHE A O 1
ATOM 684 N N . THR A 1 86 ? 4.918 -24.318 -7.521 1.00 98.25 86 THR A N 1
ATOM 685 C CA . THR A 1 86 ? 6.033 -25.245 -7.255 1.00 98.25 86 THR A CA 1
ATOM 686 C C . THR A 1 86 ? 7.021 -24.723 -6.208 1.00 98.25 86 THR A C 1
ATOM 688 O O . THR A 1 86 ? 7.940 -25.444 -5.829 1.00 98.25 86 THR A O 1
ATOM 691 N N . GLY A 1 87 ? 6.853 -23.483 -5.730 1.00 97.69 87 GLY A N 1
ATOM 692 C CA . GLY A 1 87 ? 7.745 -22.856 -4.750 1.00 97.69 87 GLY A CA 1
ATOM 693 C C . GLY A 1 87 ? 9.061 -22.327 -5.332 1.00 97.69 87 GLY A C 1
ATOM 694 O O . GLY A 1 87 ? 9.885 -21.794 -4.594 1.00 97.69 87 GLY A O 1
ATOM 695 N N . ASN A 1 88 ? 9.271 -22.417 -6.649 1.00 97.75 88 ASN A N 1
ATOM 696 C CA . ASN A 1 88 ? 10.463 -21.890 -7.317 1.00 97.75 88 ASN A CA 1
ATOM 697 C C . ASN A 1 88 ? 10.322 -20.386 -7.624 1.00 97.75 88 ASN A C 1
ATOM 699 O O . ASN A 1 88 ? 10.392 -19.947 -8.774 1.00 97.75 88 ASN A O 1
ATOM 703 N N . TRP A 1 89 ? 10.081 -19.578 -6.588 1.00 98.00 89 TRP A N 1
ATOM 704 C CA . TRP A 1 89 ? 9.749 -18.153 -6.732 1.00 98.00 89 TRP A CA 1
ATOM 705 C C . TRP A 1 89 ? 10.895 -17.304 -7.285 1.00 98.00 89 TRP A C 1
ATOM 707 O O . TRP A 1 89 ? 10.643 -16.254 -7.872 1.00 98.00 89 TRP A O 1
ATOM 717 N N . GLY A 1 90 ? 12.140 -17.777 -7.164 1.00 98.00 90 GLY A N 1
ATOM 718 C CA . GLY A 1 90 ? 13.321 -17.089 -7.690 1.00 98.00 90 GLY A CA 1
ATOM 719 C C . GLY A 1 90 ? 13.263 -16.839 -9.200 1.00 98.00 90 GLY A C 1
ATOM 720 O O . GLY A 1 90 ? 13.884 -15.892 -9.673 1.00 98.00 90 GLY A O 1
ATOM 721 N N . VAL A 1 91 ? 12.471 -17.618 -9.947 1.00 98.44 91 VAL A N 1
ATOM 722 C CA . VAL A 1 91 ? 12.233 -17.408 -11.385 1.00 98.44 91 VAL A CA 1
ATOM 723 C C . VAL A 1 91 ? 11.678 -16.008 -11.673 1.00 98.44 91 VAL A C 1
ATOM 725 O O . VAL A 1 91 ? 12.092 -15.388 -12.646 1.00 98.44 91 VAL A O 1
ATOM 728 N N . TYR A 1 92 ? 10.810 -15.467 -10.812 1.00 98.69 92 TYR A N 1
ATOM 729 C CA . TYR A 1 92 ? 10.185 -14.154 -11.023 1.00 98.69 92 TYR A CA 1
ATOM 730 C C . TYR A 1 92 ? 11.134 -12.958 -10.847 1.00 98.69 92 TYR A C 1
ATOM 732 O O . TYR A 1 92 ? 10.764 -11.837 -11.208 1.00 98.69 92 TYR A O 1
ATOM 740 N N . ALA A 1 93 ? 12.341 -13.192 -10.324 1.00 98.44 93 ALA A N 1
ATOM 741 C CA . ALA A 1 93 ? 13.390 -12.188 -10.151 1.00 98.44 93 ALA A CA 1
ATOM 742 C C . ALA A 1 93 ? 14.464 -12.231 -11.253 1.00 98.44 93 ALA A C 1
ATOM 744 O O . ALA A 1 93 ? 15.383 -11.412 -11.251 1.00 98.44 93 ALA A O 1
ATOM 745 N N . GLN A 1 94 ? 14.385 -13.193 -12.176 1.00 97.44 94 GLN A N 1
ATOM 746 C CA . GLN A 1 94 ? 15.402 -13.396 -13.207 1.00 97.44 94 GLN A CA 1
ATOM 747 C C . GLN A 1 94 ? 15.222 -12.434 -14.382 1.00 97.44 94 GLN A C 1
ATOM 749 O O . GLN A 1 94 ? 14.101 -12.140 -14.793 1.00 97.44 94 GLN A O 1
ATOM 754 N N . ASN A 1 95 ? 16.347 -12.009 -14.965 1.00 97.62 95 ASN A N 1
ATOM 755 C CA . ASN A 1 95 ? 16.414 -11.076 -16.094 1.00 97.62 95 ASN A CA 1
ATOM 756 C C . ASN A 1 95 ? 15.684 -9.752 -15.797 1.00 97.62 95 ASN A C 1
ATOM 758 O O . ASN A 1 95 ? 14.638 -9.486 -16.397 1.00 97.62 95 ASN A O 1
ATOM 762 N N . PRO A 1 96 ? 16.184 -8.940 -14.846 1.00 98.25 96 PRO A N 1
ATOM 763 C CA . PRO A 1 96 ? 15.658 -7.597 -14.622 1.00 98.25 96 PRO A CA 1
ATOM 764 C C . PRO A 1 96 ? 15.872 -6.702 -15.847 1.00 98.25 96 PRO A C 1
ATOM 766 O O . PRO A 1 96 ? 16.673 -7.013 -16.732 1.00 98.25 96 PRO A O 1
ATOM 769 N N . ASP A 1 97 ? 15.166 -5.574 -15.870 1.00 98.56 97 ASP A N 1
ATOM 770 C CA . ASP A 1 97 ? 15.438 -4.494 -16.815 1.00 98.56 97 ASP A CA 1
ATOM 771 C C . ASP A 1 97 ? 16.905 -4.046 -16.699 1.00 98.56 97 ASP A C 1
ATOM 773 O O . ASP A 1 97 ? 17.474 -3.969 -15.606 1.00 98.56 97 ASP A O 1
ATOM 777 N N . THR A 1 98 ? 17.550 -3.814 -17.840 1.00 98.19 98 THR A N 1
ATOM 778 C CA . THR A 1 98 ? 18.985 -3.502 -17.878 1.00 98.19 98 THR A CA 1
ATOM 779 C C . THR A 1 98 ? 19.260 -2.048 -17.487 1.00 98.19 98 THR A C 1
ATOM 781 O O . THR A 1 98 ? 18.375 -1.198 -17.502 1.00 98.19 98 THR A O 1
ATOM 784 N N . ALA A 1 99 ? 20.526 -1.712 -17.221 1.00 97.25 99 ALA A N 1
ATOM 785 C CA . ALA A 1 99 ? 20.937 -0.325 -16.978 1.00 97.25 99 ALA A CA 1
ATOM 786 C C . ALA A 1 99 ? 20.706 0.615 -18.183 1.00 97.25 99 ALA A C 1
ATOM 788 O O . ALA A 1 99 ? 20.735 1.834 -18.021 1.00 97.25 99 ALA A O 1
ATOM 789 N N . TYR A 1 100 ? 20.482 0.052 -19.375 1.00 97.25 100 TYR A N 1
ATOM 790 C CA . TYR A 1 100 ? 20.212 0.776 -20.618 1.00 97.25 100 TYR A CA 1
ATOM 791 C C . TYR A 1 100 ? 18.741 0.688 -21.039 1.00 97.25 100 TYR A C 1
ATOM 793 O O . TYR A 1 100 ? 18.422 1.032 -22.174 1.00 97.25 100 TYR A O 1
ATOM 801 N N . GLN A 1 101 ? 17.854 0.203 -20.161 1.00 98.12 101 GLN A N 1
ATOM 802 C CA . GLN A 1 101 ? 16.431 0.138 -20.465 1.00 98.12 101 GLN A CA 1
ATOM 803 C C . GLN A 1 101 ? 15.884 1.535 -20.768 1.00 98.12 101 GLN A C 1
ATOM 805 O O . GLN A 1 101 ? 16.192 2.515 -20.080 1.00 98.12 101 GLN A O 1
ATOM 810 N N . VAL A 1 102 ? 15.097 1.613 -21.839 1.00 98.38 102 VAL A N 1
ATOM 811 C CA . VAL A 1 102 ? 14.391 2.829 -22.236 1.00 98.38 102 VAL A CA 1
ATOM 812 C C . VAL A 1 102 ? 12.956 2.713 -21.739 1.00 98.38 102 VAL A C 1
ATOM 814 O O . VAL A 1 102 ? 12.194 1.873 -22.216 1.00 98.38 102 VAL A O 1
ATOM 817 N N . PHE A 1 103 ? 12.574 3.564 -20.790 1.00 97.88 103 PHE A N 1
ATOM 818 C CA . PHE A 1 103 ? 11.250 3.532 -20.181 1.00 97.88 103 PHE A CA 1
ATOM 819 C C . PHE A 1 103 ? 10.161 3.738 -21.242 1.00 97.88 103 PHE A C 1
ATOM 821 O O . PHE A 1 103 ? 10.267 4.636 -22.080 1.00 97.88 103 PHE A O 1
ATOM 828 N N . ASN A 1 104 ? 9.100 2.930 -21.174 1.00 96.81 104 ASN A N 1
ATOM 829 C CA . ASN A 1 104 ? 8.016 2.854 -22.160 1.00 96.81 104 ASN A CA 1
ATOM 830 C C . ASN A 1 104 ? 8.455 2.308 -23.542 1.00 96.81 104 ASN A C 1
ATOM 832 O O . ASN A 1 104 ? 7.914 2.689 -24.579 1.00 96.81 104 ASN A O 1
ATOM 836 N N . SER A 1 105 ? 9.462 1.429 -23.568 1.00 97.88 105 SER A N 1
ATOM 837 C CA . SER A 1 105 ? 9.984 0.765 -24.771 1.00 97.88 105 SER A CA 1
ATOM 838 C C . SER A 1 105 ? 10.440 -0.665 -24.459 1.00 97.88 105 SER A C 1
ATOM 840 O O . SER A 1 105 ? 10.748 -1.019 -23.321 1.00 97.88 105 SER A O 1
ATOM 842 N N . THR A 1 106 ? 10.508 -1.514 -25.485 1.00 97.56 106 THR A N 1
ATOM 843 C CA . THR A 1 106 ? 11.054 -2.875 -25.370 1.00 97.56 106 THR A CA 1
ATOM 844 C C . THR A 1 106 ? 12.585 -2.896 -25.297 1.00 97.56 106 THR A C 1
ATOM 846 O O . THR A 1 106 ? 13.175 -3.932 -24.994 1.00 97.56 106 THR A O 1
ATOM 849 N N . GLU A 1 107 ? 13.253 -1.783 -25.603 1.00 98.44 107 GLU A N 1
ATOM 850 C CA . GLU A 1 107 ? 14.714 -1.689 -25.614 1.00 98.44 107 GLU A CA 1
ATOM 851 C C . GLU A 1 107 ? 15.299 -1.835 -24.203 1.00 98.44 107 GLU A C 1
ATOM 853 O O . GLU A 1 107 ? 14.965 -1.079 -23.293 1.00 98.44 107 GLU A O 1
ATOM 858 N N . GLY A 1 108 ? 16.180 -2.826 -24.022 1.00 97.69 108 GLY A N 1
ATOM 859 C CA . GLY A 1 108 ? 16.829 -3.111 -22.740 1.00 97.69 108 GLY A CA 1
ATOM 860 C C . GLY A 1 108 ? 15.901 -3.681 -21.659 1.00 97.69 108 GLY A C 1
ATOM 861 O O . GLY A 1 108 ? 16.336 -3.793 -20.510 1.00 97.69 108 GLY A O 1
ATOM 862 N N . SER A 1 109 ? 14.663 -4.040 -22.015 1.00 98.12 109 SER A N 1
ATOM 863 C CA . SER A 1 109 ? 13.649 -4.574 -21.103 1.00 98.12 109 SER A CA 1
ATOM 864 C C . SER A 1 109 ? 13.886 -6.050 -20.771 1.00 98.12 109 SER A C 1
ATOM 866 O O . SER A 1 109 ? 14.235 -6.860 -21.632 1.00 98.12 109 SER A O 1
ATOM 868 N N . GLY A 1 110 ? 13.692 -6.395 -19.502 1.00 98.19 110 GLY A N 1
ATOM 869 C CA . GLY A 1 110 ? 13.793 -7.747 -18.970 1.00 98.19 110 GLY A CA 1
ATOM 870 C C . GLY A 1 110 ? 12.439 -8.455 -18.879 1.00 98.19 110 GLY A C 1
ATOM 871 O O . GLY A 1 110 ? 11.433 -8.023 -19.441 1.00 98.19 110 GLY A O 1
ATOM 872 N N . THR A 1 111 ? 12.406 -9.558 -18.132 1.00 98.44 111 THR A N 1
ATOM 873 C CA . THR A 1 111 ? 11.180 -10.329 -17.858 1.00 98.44 111 THR A CA 1
ATOM 874 C C . THR A 1 111 ? 10.838 -10.418 -16.377 1.00 98.44 111 THR A C 1
ATOM 876 O O . THR A 1 111 ? 9.729 -10.841 -16.056 1.00 98.44 111 THR A O 1
ATOM 879 N N . ALA A 1 112 ? 11.741 -10.019 -15.473 1.00 98.75 112 ALA A N 1
ATOM 880 C CA . ALA A 1 112 ? 11.478 -10.056 -14.037 1.00 98.75 112 ALA A CA 1
ATOM 881 C C . ALA A 1 112 ? 10.225 -9.241 -13.682 1.00 98.75 112 ALA A C 1
ATOM 883 O O . ALA A 1 112 ? 9.965 -8.191 -14.275 1.00 98.75 112 ALA A O 1
ATOM 884 N N . ILE A 1 113 ? 9.469 -9.710 -12.694 1.00 98.81 113 ILE A N 1
ATOM 885 C CA . ILE A 1 113 ? 8.284 -9.010 -12.172 1.00 98.81 113 ILE A CA 1
ATOM 886 C C . ILE A 1 113 ? 8.409 -8.669 -10.685 1.00 98.81 113 ILE A C 1
ATOM 888 O O . ILE A 1 113 ? 7.686 -7.805 -10.198 1.00 98.81 113 ILE A O 1
ATOM 892 N N . LEU A 1 114 ? 9.330 -9.319 -9.968 1.00 98.75 114 LEU A N 1
ATOM 893 C CA . LEU A 1 114 ? 9.575 -9.110 -8.542 1.00 98.75 114 LEU A CA 1
ATOM 894 C C . LEU A 1 114 ? 11.083 -9.133 -8.299 1.00 98.75 114 LEU A C 1
ATOM 896 O O . LEU A 1 114 ? 11.700 -10.192 -8.379 1.00 98.75 114 LEU A O 1
ATOM 900 N N . THR A 1 115 ? 11.686 -7.982 -8.015 1.00 98.75 115 THR A N 1
ATOM 901 C CA . THR A 1 115 ? 13.142 -7.871 -7.830 1.00 98.75 115 THR A CA 1
ATOM 902 C C . THR A 1 115 ? 13.496 -7.258 -6.479 1.00 98.75 115 THR A C 1
ATOM 904 O O . THR A 1 115 ? 12.624 -6.918 -5.680 1.00 98.75 115 THR A O 1
ATOM 907 N N . PHE A 1 116 ? 14.792 -7.200 -6.182 1.00 98.44 116 PHE A N 1
ATOM 908 C CA . PHE A 1 116 ? 15.333 -6.531 -5.001 1.00 98.44 116 PHE A CA 1
ATOM 909 C C . PHE A 1 116 ? 16.670 -5.873 -5.371 1.00 98.44 116 PHE A C 1
ATOM 911 O O . PHE A 1 116 ? 17.720 -6.217 -4.829 1.00 98.44 116 PHE A O 1
ATOM 918 N N . LEU A 1 117 ? 16.640 -5.022 -6.401 1.00 98.25 117 LEU A N 1
ATOM 919 C CA . LEU A 1 117 ? 17.838 -4.423 -7.000 1.00 98.25 117 LEU A CA 1
ATOM 920 C C . LEU A 1 117 ? 18.410 -3.314 -6.114 1.00 98.25 117 LEU A C 1
ATOM 922 O O . LEU A 1 117 ? 19.622 -3.246 -5.903 1.00 98.25 117 LEU A O 1
ATOM 926 N N . GLY A 1 118 ? 17.532 -2.460 -5.589 1.00 97.25 118 GLY A N 1
ATOM 927 C CA . GLY A 1 118 ? 17.911 -1.231 -4.910 1.00 97.25 118 GLY A CA 1
ATOM 928 C C . GLY A 1 118 ? 18.408 -0.141 -5.867 1.00 97.25 118 GLY A C 1
ATOM 929 O O . GLY A 1 118 ? 18.614 -0.345 -7.066 1.00 97.25 118 GLY A O 1
ATOM 930 N N . GLY A 1 119 ? 18.594 1.058 -5.316 1.00 97.94 119 GLY A N 1
ATOM 931 C CA . GLY A 1 119 ? 18.977 2.234 -6.095 1.00 97.94 119 GLY A CA 1
ATOM 932 C C . GLY A 1 119 ? 17.874 2.690 -7.052 1.00 97.94 119 GLY A C 1
ATOM 933 O O . GLY A 1 119 ? 16.686 2.549 -6.764 1.00 97.94 119 GLY A O 1
ATOM 934 N N . PHE A 1 120 ? 18.283 3.260 -8.185 1.00 98.50 120 PHE A N 1
ATOM 935 C CA . PHE A 1 120 ? 17.381 3.896 -9.139 1.00 98.50 120 PHE A CA 1
ATOM 936 C C . PHE A 1 120 ? 17.597 3.369 -10.552 1.00 98.50 120 PHE A C 1
ATOM 938 O O . PHE A 1 120 ? 18.720 3.051 -10.950 1.00 98.50 120 PHE A O 1
ATOM 945 N N . HIS A 1 121 ? 16.517 3.349 -11.321 1.00 98.25 121 HIS A N 1
ATOM 946 C CA . HIS A 1 121 ? 16.549 3.126 -12.752 1.00 98.25 121 HIS A CA 1
ATOM 947 C C . HIS A 1 121 ? 17.335 4.265 -13.438 1.00 98.25 121 HIS A C 1
ATOM 949 O O . HIS A 1 121 ? 16.908 5.423 -13.352 1.00 98.25 121 HIS A O 1
ATOM 955 N N . PRO A 1 122 ? 18.449 3.988 -14.150 1.00 97.81 122 PRO A N 1
ATOM 956 C CA . PRO A 1 122 ? 19.402 5.024 -14.570 1.00 97.81 122 PRO A CA 1
ATOM 957 C C . PRO A 1 122 ? 18.820 6.141 -15.442 1.00 97.81 122 PRO A C 1
ATOM 959 O O . PRO A 1 122 ? 19.236 7.289 -15.333 1.00 97.81 122 PRO A O 1
ATOM 962 N N . GLN A 1 123 ? 17.845 5.832 -16.302 1.00 98.38 123 GLN A N 1
ATOM 963 C CA . GLN A 1 123 ? 17.233 6.835 -17.180 1.00 98.38 123 GLN A CA 1
ATOM 964 C C . GLN A 1 123 ? 16.228 7.747 -16.449 1.00 98.38 123 GLN A C 1
ATOM 966 O O . GLN A 1 123 ? 16.185 8.961 -16.681 1.00 98.38 123 GLN A O 1
ATOM 971 N N . THR A 1 124 ? 15.386 7.154 -15.599 1.00 98.31 124 THR A N 1
ATOM 972 C CA . THR A 1 124 ? 14.243 7.828 -14.975 1.00 98.31 124 THR A CA 1
ATOM 973 C C . THR A 1 124 ? 14.607 8.463 -13.639 1.00 98.31 124 THR A C 1
ATOM 975 O O . THR A 1 124 ? 13.872 9.342 -13.191 1.00 98.31 124 THR A O 1
ATOM 978 N N . GLU A 1 125 ? 15.723 8.033 -13.034 1.00 98.31 125 GLU A N 1
ATOM 979 C CA . GLU A 1 125 ? 16.195 8.440 -11.705 1.00 98.31 125 GLU A CA 1
ATOM 980 C C . GLU A 1 125 ? 15.146 8.185 -10.610 1.00 98.31 125 GLU A C 1
ATOM 982 O O . GLU A 1 125 ? 15.039 8.922 -9.633 1.00 98.31 125 GLU A O 1
ATOM 987 N N . ALA A 1 126 ? 14.361 7.119 -10.790 1.00 98.44 126 ALA A N 1
ATOM 988 C CA . ALA A 1 126 ? 13.330 6.677 -9.863 1.00 98.44 126 ALA A CA 1
ATOM 989 C C . ALA A 1 126 ? 13.504 5.200 -9.489 1.00 98.44 126 ALA A C 1
ATOM 991 O O . ALA A 1 126 ? 14.229 4.457 -10.151 1.00 98.44 126 ALA A O 1
ATOM 992 N N . LEU A 1 127 ? 12.844 4.770 -8.416 1.00 98.69 127 LEU A N 1
ATOM 993 C CA . LEU A 1 127 ? 12.842 3.381 -7.959 1.00 98.69 127 LEU A CA 1
ATOM 994 C C . LEU A 1 127 ? 12.355 2.425 -9.062 1.00 98.69 127 LEU A C 1
ATOM 996 O O . LEU A 1 127 ? 11.473 2.754 -9.858 1.00 98.69 127 LEU A O 1
ATOM 1000 N N . TRP A 1 128 ? 12.908 1.213 -9.077 1.00 98.62 128 TRP A N 1
ATOM 1001 C CA . TRP A 1 128 ? 12.513 0.165 -10.017 1.00 98.62 128 TRP A CA 1
ATOM 1002 C C . TRP A 1 128 ? 11.064 -0.278 -9.782 1.00 98.62 128 TRP A C 1
ATOM 1004 O O . TRP A 1 128 ? 10.685 -0.614 -8.659 1.00 98.62 128 TRP A O 1
ATOM 1014 N N . LEU A 1 129 ? 10.252 -0.359 -10.843 1.00 98.69 129 LEU A N 1
ATOM 1015 C CA . LEU A 1 129 ? 8.853 -0.802 -10.736 1.00 98.69 129 LEU A CA 1
ATOM 1016 C C . LEU A 1 129 ? 8.728 -2.222 -10.172 1.00 98.69 129 LEU A C 1
ATOM 1018 O O . LEU A 1 129 ? 7.817 -2.498 -9.395 1.00 98.69 129 LEU A O 1
ATOM 1022 N N . THR A 1 130 ? 9.658 -3.108 -10.524 1.00 98.75 130 THR A N 1
ATOM 1023 C CA . THR A 1 130 ? 9.728 -4.485 -10.019 1.00 98.75 130 THR A CA 1
ATOM 1024 C C . THR A 1 130 ? 10.098 -4.555 -8.533 1.00 98.75 130 THR A C 1
ATOM 1026 O O . THR A 1 130 ? 9.610 -5.443 -7.831 1.00 98.75 130 THR A O 1
ATOM 1029 N N . ASP A 1 131 ? 10.888 -3.603 -8.024 1.00 98.81 131 ASP A N 1
ATOM 1030 C CA . ASP A 1 131 ? 11.167 -3.472 -6.586 1.00 98.81 131 ASP A CA 1
ATOM 1031 C C . ASP A 1 131 ? 9.939 -2.917 -5.846 1.00 98.81 131 ASP A C 1
ATOM 1033 O O . ASP A 1 131 ? 9.580 -3.427 -4.785 1.00 98.81 131 ASP A O 1
ATOM 1037 N N . ILE A 1 132 ? 9.239 -1.926 -6.416 1.00 98.88 132 ILE A N 1
ATOM 1038 C CA . ILE A 1 132 ? 7.983 -1.394 -5.853 1.00 98.88 132 ILE A CA 1
ATOM 1039 C C . ILE A 1 132 ? 6.912 -2.499 -5.803 1.00 98.88 132 ILE A C 1
ATOM 1041 O O . ILE A 1 132 ? 6.244 -2.672 -4.780 1.00 98.88 132 ILE A O 1
ATOM 1045 N N . ALA A 1 133 ? 6.767 -3.294 -6.868 1.00 98.88 133 ALA A N 1
ATOM 1046 C CA . ALA A 1 133 ? 5.824 -4.412 -6.917 1.00 98.88 133 ALA A CA 1
ATOM 1047 C C . ALA A 1 133 ? 6.115 -5.453 -5.826 1.00 98.88 133 ALA A C 1
ATOM 1049 O O . ALA A 1 133 ? 5.198 -5.883 -5.116 1.00 98.88 133 ALA A O 1
ATOM 1050 N N . HIS A 1 134 ? 7.391 -5.812 -5.656 1.00 98.88 134 HIS A N 1
ATOM 1051 C CA . HIS A 1 134 ? 7.829 -6.738 -4.617 1.00 98.88 134 HIS A CA 1
ATOM 1052 C C . HIS A 1 134 ? 7.630 -6.166 -3.210 1.00 98.88 134 HIS A C 1
ATOM 1054 O O . HIS A 1 134 ? 7.111 -6.869 -2.340 1.00 98.88 134 HIS A O 1
ATOM 1060 N N . HIS A 1 135 ? 7.945 -4.887 -2.994 1.00 98.81 135 HIS A N 1
ATOM 1061 C CA . HIS A 1 135 ? 7.679 -4.196 -1.735 1.00 98.81 135 HIS A CA 1
ATOM 1062 C C . HIS A 1 135 ? 6.201 -4.303 -1.341 1.00 98.81 135 HIS A C 1
ATOM 1064 O O . HIS A 1 135 ? 5.893 -4.761 -0.239 1.00 98.81 135 HIS A O 1
ATOM 1070 N N . HIS A 1 136 ? 5.286 -3.963 -2.255 1.00 98.88 136 HIS A N 1
ATOM 1071 C CA . HIS A 1 136 ? 3.846 -4.029 -2.002 1.00 98.88 136 HIS A CA 1
ATOM 1072 C C . HIS A 1 136 ? 3.341 -5.445 -1.716 1.00 98.88 136 HIS A C 1
ATOM 1074 O O . HIS A 1 136 ? 2.460 -5.615 -0.864 1.00 98.88 136 HIS A O 1
ATOM 1080 N N . LEU A 1 137 ? 3.923 -6.457 -2.365 1.00 98.81 137 LEU A N 1
ATOM 1081 C CA . LEU A 1 137 ? 3.562 -7.853 -2.133 1.00 98.81 137 LEU A CA 1
ATOM 1082 C C . LEU A 1 137 ? 3.980 -8.275 -0.727 1.00 98.81 137 LEU A C 1
ATOM 1084 O O . LEU A 1 137 ? 3.182 -8.839 0.021 1.00 98.81 137 LEU A O 1
ATOM 1088 N N . ALA A 1 138 ? 5.220 -7.950 -0.358 1.00 98.69 138 ALA A N 1
ATOM 1089 C CA . ALA A 1 138 ? 5.787 -8.283 0.938 1.00 98.69 138 ALA A CA 1
ATOM 1090 C C . ALA A 1 138 ? 5.005 -7.622 2.084 1.00 98.69 138 ALA A C 1
ATOM 1092 O O . ALA A 1 138 ? 4.544 -8.322 2.990 1.00 98.69 138 ALA A O 1
ATOM 1093 N N . ILE A 1 139 ? 4.781 -6.301 2.032 1.00 98.50 139 ILE A N 1
ATOM 1094 C CA . ILE A 1 139 ? 4.008 -5.609 3.079 1.00 98.50 139 ILE A CA 1
ATOM 1095 C C . ILE A 1 139 ? 2.540 -6.046 3.081 1.00 98.50 139 ILE A C 1
ATOM 1097 O O . ILE A 1 139 ? 1.930 -6.138 4.144 1.00 98.50 139 ILE A O 1
ATOM 1101 N N . GLY A 1 140 ? 1.983 -6.376 1.912 1.00 98.75 140 GLY A N 1
ATOM 1102 C CA . GLY A 1 140 ? 0.625 -6.889 1.783 1.00 98.75 140 GLY A CA 1
ATOM 1103 C C . GLY A 1 140 ? 0.441 -8.193 2.556 1.00 98.75 140 GLY A C 1
ATOM 1104 O O . GLY A 1 140 ? -0.464 -8.294 3.384 1.00 98.75 140 GLY A O 1
ATOM 1105 N N . CYS A 1 141 ? 1.351 -9.153 2.375 1.00 98.56 141 CYS A N 1
ATOM 1106 C CA . CYS A 1 141 ? 1.370 -10.402 3.141 1.00 98.56 141 CYS A CA 1
ATOM 1107 C C . CYS A 1 141 ? 1.519 -10.158 4.652 1.00 98.56 141 CYS A C 1
ATOM 1109 O O . CYS A 1 141 ? 0.789 -10.762 5.441 1.00 98.56 141 CYS A O 1
ATOM 1111 N N . ILE A 1 142 ? 2.417 -9.250 5.059 1.00 98.69 142 ILE A N 1
ATOM 1112 C CA . ILE A 1 142 ? 2.605 -8.884 6.474 1.00 98.69 142 ILE A CA 1
ATOM 1113 C C . ILE A 1 142 ? 1.296 -8.359 7.071 1.00 98.69 142 ILE A C 1
ATOM 1115 O O . ILE A 1 142 ? 0.885 -8.805 8.142 1.00 98.69 142 ILE A O 1
ATOM 1119 N N . PHE A 1 143 ? 0.612 -7.451 6.378 1.00 98.75 143 PHE A N 1
ATOM 1120 C CA . PHE A 1 143 ? -0.639 -6.871 6.856 1.00 98.75 143 PHE A CA 1
ATOM 1121 C C . PHE A 1 143 ? -1.802 -7.868 6.876 1.00 98.75 143 PHE A C 1
ATOM 1123 O O . PHE A 1 143 ? -2.591 -7.847 7.824 1.00 98.75 143 PHE A O 1
ATOM 1130 N N . VAL A 1 144 ? -1.884 -8.781 5.900 1.00 98.69 144 VAL A N 1
ATOM 1131 C CA . VAL A 1 144 ? -2.849 -9.894 5.935 1.00 98.69 144 VAL A CA 1
ATOM 1132 C C . VAL A 1 144 ? -2.638 -10.737 7.186 1.00 98.69 144 VAL A C 1
ATOM 1134 O O . VAL A 1 144 ? -3.595 -10.966 7.923 1.00 98.69 144 VAL A O 1
ATOM 1137 N N . ILE A 1 145 ? -1.402 -11.144 7.479 1.00 98.69 145 ILE A N 1
ATOM 1138 C CA . ILE A 1 145 ? -1.090 -11.931 8.681 1.00 98.69 145 ILE A CA 1
ATOM 1139 C C . ILE A 1 145 ? -1.407 -11.131 9.954 1.00 98.69 145 ILE A C 1
ATOM 1141 O O . ILE A 1 145 ? -2.087 -11.638 10.846 1.00 98.69 145 ILE A O 1
ATOM 1145 N N . ALA A 1 146 ? -0.984 -9.866 10.025 1.00 98.38 146 ALA A N 1
ATOM 1146 C CA . ALA A 1 146 ? -1.233 -8.999 11.177 1.00 98.38 146 ALA A CA 1
ATOM 1147 C C . ALA A 1 146 ? -2.734 -8.801 11.453 1.00 98.38 146 ALA A C 1
ATOM 1149 O O . ALA A 1 146 ? -3.154 -8.763 12.609 1.00 98.38 146 ALA A O 1
ATOM 1150 N N . GLY A 1 147 ? -3.566 -8.741 10.410 1.00 98.12 147 GLY A N 1
ATOM 1151 C CA . GLY A 1 147 ? -5.019 -8.628 10.547 1.00 98.12 147 GLY A CA 1
ATOM 1152 C C . GLY A 1 147 ? -5.735 -9.894 11.029 1.00 98.12 147 GLY A C 1
ATOM 1153 O O . GLY A 1 147 ? -6.958 -9.882 11.125 1.00 98.12 147 GLY A O 1
ATOM 1154 N N . HIS A 1 148 ? -5.011 -10.967 11.360 1.00 98.38 148 HIS A N 1
ATOM 1155 C CA . HIS A 1 148 ? -5.553 -12.164 12.021 1.00 98.38 148 HIS A CA 1
ATOM 1156 C C . HIS A 1 148 ? -5.143 -12.260 13.501 1.00 98.38 148 HIS A C 1
ATOM 1158 O O . HIS A 1 148 ? -5.323 -13.300 14.134 1.00 98.38 148 HIS A O 1
ATOM 1164 N N . MET A 1 149 ? -4.590 -11.185 14.071 1.00 98.50 149 MET A N 1
ATOM 1165 C CA . MET A 1 149 ? -4.090 -11.177 15.446 1.00 98.50 149 MET A CA 1
ATOM 1166 C C . MET A 1 149 ? -5.210 -11.070 16.491 1.00 98.50 149 MET A C 1
ATOM 1168 O O . MET A 1 149 ? -5.155 -11.740 17.525 1.00 98.50 149 MET A O 1
ATOM 1172 N N . TYR A 1 150 ? -6.217 -10.220 16.277 1.00 98.38 150 TYR A N 1
ATOM 1173 C CA . TYR A 1 150 ? -7.176 -9.888 17.333 1.00 98.38 150 TYR A CA 1
ATOM 1174 C C . TYR A 1 150 ? -8.398 -10.808 17.336 1.00 98.38 150 TYR A C 1
ATOM 1176 O O . TYR A 1 150 ? -8.864 -11.278 16.298 1.00 98.38 150 TYR A O 1
ATOM 1184 N N . ARG A 1 151 ? -8.924 -11.086 18.530 1.00 98.19 151 ARG A N 1
ATOM 1185 C CA . ARG A 1 151 ? -10.032 -12.021 18.721 1.00 98.19 151 ARG A CA 1
ATOM 1186 C C . ARG A 1 151 ? -11.333 -11.426 18.206 1.00 98.19 151 ARG A C 1
ATOM 1188 O O . ARG A 1 151 ? -11.698 -10.307 18.549 1.00 98.19 151 ARG A O 1
ATOM 1195 N N . THR A 1 152 ? -12.063 -12.217 17.433 1.00 96.19 152 THR A N 1
ATOM 1196 C CA . THR A 1 152 ? -13.401 -11.881 16.926 1.00 96.19 152 THR A CA 1
ATOM 1197 C C . THR A 1 152 ? -14.409 -12.952 17.361 1.00 96.19 152 THR A C 1
ATOM 1199 O O . THR A 1 152 ? -14.151 -13.737 18.275 1.00 96.19 152 THR A O 1
ATOM 1202 N N . ASN A 1 153 ? -15.570 -13.014 16.710 1.00 94.00 153 ASN A N 1
ATOM 1203 C CA . ASN A 1 153 ? -16.608 -14.021 16.939 1.00 94.00 153 ASN A CA 1
ATOM 1204 C C . ASN A 1 153 ? -16.174 -15.469 16.623 1.00 94.00 153 ASN A C 1
ATOM 1206 O O . ASN A 1 153 ? -16.899 -16.394 16.973 1.00 94.00 153 ASN A O 1
ATOM 1210 N N . PHE A 1 154 ? -14.997 -15.679 16.024 1.00 95.38 154 PHE A N 1
ATOM 1211 C CA . PHE A 1 154 ? -14.411 -17.008 15.799 1.00 95.38 154 PHE A CA 1
ATOM 1212 C C . PHE A 1 154 ? -13.685 -17.591 17.026 1.00 95.38 154 PHE A C 1
ATOM 1214 O O . PHE A 1 154 ? -13.159 -18.698 16.962 1.00 95.38 154 PHE A O 1
ATOM 1221 N N . GLY A 1 155 ? -13.633 -16.865 18.149 1.00 94.00 155 GLY A N 1
ATOM 1222 C CA . GLY A 1 155 ? -13.148 -17.383 19.437 1.00 94.00 155 GLY A CA 1
ATOM 1223 C C . GLY A 1 155 ? -11.624 -17.486 19.593 1.00 94.00 155 GLY A C 1
ATOM 1224 O O . GLY A 1 155 ? -11.154 -17.674 20.712 1.00 94.00 155 GLY A O 1
ATOM 1225 N N . ILE A 1 156 ? -10.849 -17.299 18.521 1.00 96.50 156 ILE A N 1
ATOM 1226 C CA . ILE A 1 156 ? -9.377 -17.330 18.517 1.00 96.50 156 ILE A CA 1
ATOM 1227 C C . ILE A 1 156 ? -8.824 -15.925 18.235 1.00 96.50 156 ILE A C 1
ATOM 1229 O O . ILE A 1 156 ? -9.411 -15.172 17.458 1.00 96.50 156 ILE A O 1
ATOM 1233 N N . GLY A 1 157 ? -7.708 -15.580 18.884 1.00 97.56 157 GLY A N 1
ATOM 1234 C CA . GLY A 1 157 ? -6.993 -14.305 18.755 1.00 97.56 157 GLY A CA 1
ATOM 1235 C C . GLY A 1 157 ? -6.786 -13.617 20.107 1.00 97.56 157 GLY A C 1
ATOM 1236 O O . GLY A 1 157 ? -7.116 -14.167 21.160 1.00 97.56 157 GLY A O 1
ATOM 1237 N N . HIS A 1 158 ? -6.278 -12.387 20.082 1.00 98.31 158 HIS A N 1
ATOM 1238 C CA . HIS A 1 158 ? -5.988 -11.604 21.284 1.00 98.31 158 HIS A CA 1
ATOM 1239 C C . HIS A 1 158 ? -7.068 -10.564 21.621 1.00 98.31 158 HIS A C 1
ATOM 1241 O O . HIS A 1 158 ? -7.603 -9.907 20.731 1.00 98.31 158 HIS A O 1
ATOM 1247 N N . SER A 1 159 ? -7.342 -10.362 22.914 1.00 98.06 159 SER A N 1
ATOM 1248 C CA . SER A 1 159 ? -8.058 -9.180 23.420 1.00 98.06 159 SER A CA 1
ATOM 1249 C C . SER A 1 159 ? -7.067 -8.056 23.692 1.00 98.06 159 SER A C 1
ATOM 1251 O O . SER A 1 159 ? -6.094 -8.249 24.426 1.00 98.06 159 SER A O 1
ATOM 1253 N N . ILE A 1 160 ? -7.318 -6.873 23.128 1.00 98.00 160 ILE A N 1
ATOM 1254 C CA . ILE A 1 160 ? -6.423 -5.719 23.313 1.00 98.00 160 ILE A CA 1
ATOM 1255 C C . ILE A 1 160 ? -6.434 -5.284 24.779 1.00 98.00 160 ILE A C 1
ATOM 1257 O O . ILE A 1 160 ? -5.389 -4.949 25.331 1.00 98.00 160 ILE A O 1
ATOM 1261 N N . ARG A 1 161 ? -7.601 -5.349 25.432 1.00 97.38 161 ARG A N 1
ATOM 1262 C CA . ARG A 1 161 ? -7.733 -5.053 26.862 1.00 97.38 161 ARG A CA 1
ATOM 1263 C C . ARG A 1 161 ? -6.852 -5.972 27.708 1.00 97.38 161 ARG A C 1
ATOM 1265 O O . ARG A 1 161 ? -6.103 -5.479 28.538 1.00 97.38 161 ARG A O 1
ATOM 1272 N N . GLU A 1 162 ? -6.903 -7.283 27.465 1.00 96.25 162 GLU A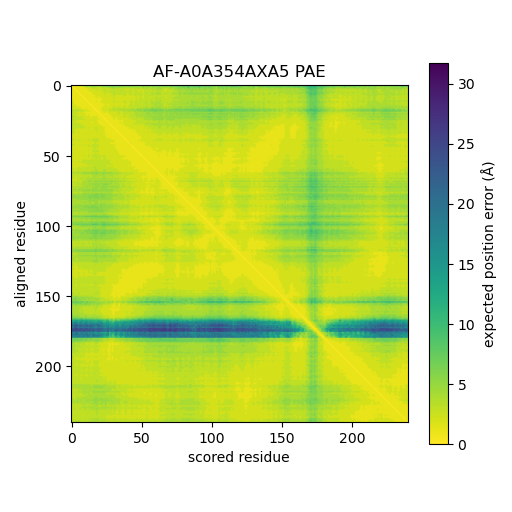 N 1
ATOM 1273 C CA . GLU A 1 162 ? -6.099 -8.260 28.216 1.00 96.25 162 GLU A CA 1
ATOM 1274 C C . GLU A 1 162 ? -4.596 -8.036 28.004 1.00 96.25 162 GLU A C 1
ATOM 1276 O O . GLU A 1 162 ? -3.835 -8.087 28.970 1.00 96.25 162 GLU A O 1
ATOM 1281 N N . ILE A 1 163 ? -4.174 -7.726 26.768 1.00 96.00 163 ILE A N 1
ATOM 1282 C CA . ILE A 1 163 ? -2.780 -7.365 26.471 1.00 96.00 163 ILE A CA 1
ATOM 1283 C C . ILE A 1 163 ? -2.366 -6.144 27.296 1.00 96.00 163 ILE A C 1
ATOM 1285 O O . ILE A 1 163 ? -1.355 -6.200 27.991 1.00 96.00 163 ILE A O 1
ATOM 1289 N N . LEU A 1 164 ? -3.136 -5.055 27.237 1.00 95.38 164 LEU A N 1
ATOM 1290 C CA . LEU A 1 164 ? -2.812 -3.814 27.944 1.00 95.38 164 LEU A CA 1
ATOM 1291 C C . LEU A 1 164 ? -2.781 -4.025 29.460 1.00 95.38 164 LEU A C 1
ATOM 1293 O O . LEU A 1 164 ? -1.823 -3.625 30.116 1.00 95.38 164 LEU A O 1
ATOM 1297 N N . ASP A 1 165 ? -3.772 -4.717 30.017 1.00 92.50 165 ASP A N 1
ATOM 1298 C CA . ASP A 1 165 ? -3.838 -4.960 31.454 1.00 92.50 165 ASP A CA 1
ATOM 1299 C C . ASP A 1 165 ? -2.686 -5.845 31.953 1.00 92.50 165 ASP A C 1
ATOM 1301 O O . ASP A 1 165 ? -2.222 -5.666 33.086 1.00 92.50 165 ASP A O 1
ATOM 1305 N N . ALA A 1 166 ? -2.220 -6.796 31.144 1.00 91.19 166 ALA A N 1
ATOM 1306 C CA . ALA A 1 166 ? -1.092 -7.654 31.493 1.00 91.19 166 ALA A CA 1
ATOM 1307 C C . ALA A 1 166 ? 0.269 -6.960 31.307 1.00 91.19 166 ALA A C 1
ATOM 1309 O O . ALA A 1 166 ? 1.235 -7.335 31.975 1.00 91.19 166 ALA A O 1
ATOM 1310 N N . HIS A 1 167 ? 0.354 -5.949 30.436 1.00 89.81 167 HIS A N 1
ATOM 1311 C CA . HIS A 1 167 ? 1.607 -5.294 30.071 1.00 89.81 167 HIS A CA 1
ATOM 1312 C C . HIS A 1 167 ? 2.059 -4.280 31.132 1.00 89.81 167 HIS A C 1
ATOM 1314 O O . HIS A 1 167 ? 1.863 -3.072 31.007 1.00 89.81 167 HIS A O 1
ATOM 1320 N N . ASN A 1 168 ? 2.678 -4.802 32.190 1.00 82.56 168 ASN A N 1
ATOM 1321 C CA . ASN A 1 168 ? 3.308 -4.031 33.258 1.00 82.56 168 ASN A CA 1
ATOM 1322 C C . ASN A 1 168 ? 4.831 -4.213 33.209 1.00 82.56 168 ASN A C 1
ATOM 1324 O O . ASN A 1 168 ? 5.300 -5.260 32.748 1.00 82.56 168 ASN A O 1
ATOM 1328 N N . PRO A 1 169 ? 5.614 -3.232 33.691 1.00 78.88 169 PRO A N 1
ATOM 1329 C CA . PRO A 1 169 ? 7.064 -3.361 33.734 1.00 78.88 169 PRO A CA 1
ATOM 1330 C C . PRO A 1 169 ? 7.493 -4.597 34.546 1.00 78.88 169 PRO A C 1
ATOM 1332 O O . PRO A 1 169 ? 6.819 -4.964 35.518 1.00 78.88 169 PRO A O 1
ATOM 1335 N N . PRO A 1 170 ? 8.621 -5.244 34.187 1.00 79.62 170 PRO A N 1
ATOM 1336 C CA . PRO A 1 170 ? 9.175 -6.339 34.973 1.00 79.62 170 PRO A CA 1
ATOM 1337 C C . PRO A 1 170 ? 9.356 -5.944 36.444 1.00 79.62 170 PRO A C 1
ATOM 1339 O O . PRO A 1 170 ? 9.736 -4.810 36.757 1.00 79.62 170 PRO A O 1
ATOM 1342 N N . LYS A 1 171 ? 9.121 -6.888 37.364 1.00 75.31 171 LYS A N 1
ATOM 1343 C CA . LYS A 1 171 ? 9.351 -6.658 38.798 1.00 75.31 171 LYS A CA 1
ATOM 1344 C C . LYS A 1 171 ? 10.807 -6.240 39.030 1.00 75.31 171 LYS A C 1
ATOM 1346 O O . LYS A 1 171 ? 11.716 -6.942 38.601 1.00 75.31 171 LYS A O 1
ATOM 1351 N N . GLY A 1 172 ? 11.012 -5.123 39.728 1.00 74.69 172 GLY A N 1
ATOM 1352 C CA . GLY A 1 172 ? 12.346 -4.594 40.032 1.00 74.69 172 GLY A CA 1
ATOM 1353 C C . GLY A 1 172 ? 12.945 -3.685 38.955 1.00 74.69 172 GLY A C 1
ATOM 1354 O O . GLY A 1 172 ? 14.096 -3.286 39.101 1.00 74.69 172 GLY A O 1
ATOM 1355 N N . THR A 1 173 ? 12.193 -3.337 37.902 1.00 75.88 173 THR A N 1
ATOM 1356 C CA . THR A 1 173 ? 12.627 -2.325 36.923 1.00 75.88 173 THR A CA 1
ATOM 1357 C C . THR A 1 173 ? 12.818 -0.976 37.629 1.00 75.88 173 THR A C 1
ATOM 1359 O O . THR A 1 173 ? 11.855 -0.483 38.219 1.00 75.88 173 THR A O 1
ATOM 1362 N N . PRO A 1 174 ? 14.024 -0.372 37.600 1.00 70.75 174 PRO A N 1
ATOM 1363 C CA . PRO A 1 174 ? 14.257 0.935 38.206 1.00 70.75 174 PRO A CA 1
ATOM 1364 C C . PRO A 1 174 ? 13.451 2.031 37.495 1.00 70.75 174 PRO A C 1
ATOM 1366 O O . PRO A 1 174 ? 13.507 2.142 36.272 1.00 70.75 174 PRO A O 1
ATOM 1369 N N . GLY A 1 175 ? 12.732 2.854 38.261 1.00 69.62 175 GLY A N 1
ATOM 1370 C CA . GLY A 1 175 ? 11.909 3.960 37.760 1.00 69.62 175 GLY A CA 1
ATOM 1371 C C . GLY A 1 175 ? 10.455 3.888 38.236 1.00 69.62 175 GLY A C 1
ATOM 1372 O O . GLY A 1 175 ? 9.976 2.832 38.638 1.00 69.62 175 GLY A O 1
ATOM 1373 N N . ASP A 1 176 ? 9.755 5.022 38.191 1.00 73.56 176 ASP A N 1
ATOM 1374 C CA . ASP A 1 176 ? 8.335 5.129 38.546 1.00 73.56 176 ASP A CA 1
ATOM 1375 C C . ASP A 1 176 ? 7.486 5.214 37.269 1.00 73.56 176 ASP A C 1
ATOM 1377 O O . ASP A 1 176 ? 7.077 6.283 36.821 1.00 73.56 176 ASP A O 1
ATOM 1381 N N . LEU A 1 177 ? 7.288 4.063 36.617 1.00 79.12 177 LEU A N 1
ATOM 1382 C CA . LEU A 1 177 ? 6.468 3.943 35.401 1.00 79.12 177 LEU A CA 1
ATOM 1383 C C . LEU A 1 177 ? 4.959 3.848 35.716 1.00 79.12 177 LEU A C 1
ATOM 1385 O O . LEU A 1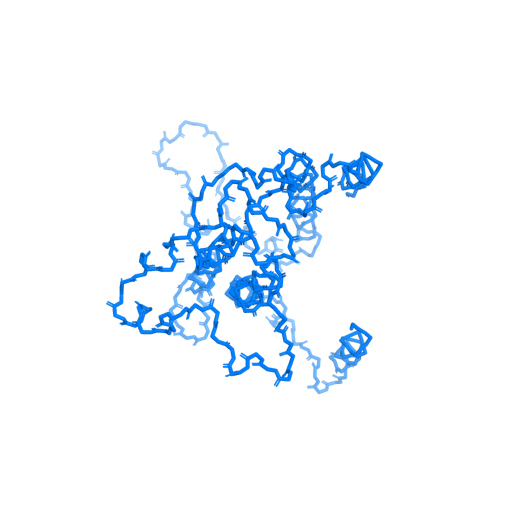 177 ? 4.149 3.561 34.831 1.00 79.12 177 LEU A O 1
ATOM 1389 N N . GLY A 1 178 ? 4.577 4.094 36.975 1.00 78.00 178 GLY A N 1
ATOM 1390 C CA . GLY A 1 178 ? 3.197 4.092 37.441 1.00 78.00 178 GLY A CA 1
ATOM 1391 C C . GLY A 1 178 ? 2.516 2.722 37.381 1.00 78.00 178 GLY A C 1
ATOM 1392 O O . GLY A 1 178 ? 3.148 1.667 37.348 1.00 78.00 178 GLY A O 1
ATOM 1393 N N . ALA A 1 179 ? 1.182 2.739 37.365 1.00 77.06 179 ALA A N 1
ATOM 1394 C CA . ALA A 1 179 ? 0.344 1.538 37.410 1.00 77.06 179 ALA A CA 1
ATOM 1395 C C . ALA A 1 179 ? 0.243 0.772 36.068 1.00 77.06 179 ALA A C 1
ATOM 1397 O O . ALA A 1 179 ? -0.629 -0.085 35.932 1.00 77.06 179 ALA A O 1
ATOM 1398 N N . GLY A 1 180 ? 1.095 1.075 35.080 1.00 81.06 180 GLY A N 1
ATOM 1399 C CA . GLY A 1 180 ? 1.056 0.472 33.742 1.00 81.06 180 GLY A CA 1
ATOM 1400 C C . GLY A 1 180 ? -0.139 0.929 32.893 1.00 81.06 180 GLY A C 1
ATOM 1401 O O . GLY A 1 180 ? -0.702 2.001 33.107 1.00 81.06 180 GLY A O 1
ATOM 1402 N N . HIS A 1 181 ? -0.548 0.118 31.912 1.00 92.06 181 HIS A N 1
ATOM 1403 C CA . HIS A 1 181 ? -1.584 0.479 30.925 1.00 92.06 181 HIS A CA 1
ATOM 1404 C C . HIS A 1 181 ? -3.037 0.235 31.390 1.00 92.06 181 HIS A C 1
ATOM 1406 O O . HIS A 1 181 ? -3.943 0.062 30.567 1.00 92.06 181 HIS A O 1
ATOM 1412 N N . LYS A 1 182 ? -3.289 0.210 32.703 1.00 91.25 182 LYS A N 1
ATOM 1413 C CA . LYS A 1 182 ? -4.610 -0.106 33.269 1.00 91.25 182 LYS A CA 1
ATOM 1414 C C . LYS A 1 182 ? -5.680 0.888 32.823 1.00 91.25 182 LYS A C 1
ATOM 1416 O O . LYS A 1 182 ? -5.497 2.099 32.910 1.00 91.25 182 LYS A O 1
ATOM 1421 N N . GLY A 1 183 ? -6.810 0.366 32.345 1.00 93.50 183 GLY A N 1
ATOM 1422 C CA . GLY A 1 183 ? -7.944 1.175 31.877 1.00 93.50 183 GLY A CA 1
ATOM 1423 C C . GLY A 1 183 ? -7.710 1.905 30.548 1.00 93.50 183 GLY A C 1
ATOM 1424 O O . GLY A 1 183 ? -8.642 2.512 30.021 1.00 93.50 183 GLY A O 1
ATOM 1425 N N . LEU A 1 184 ? -6.511 1.810 29.956 1.00 95.62 184 LEU A N 1
ATOM 1426 C CA .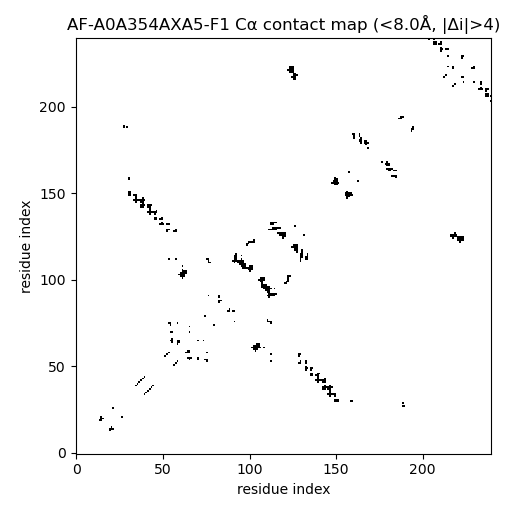 LEU A 1 184 ? -6.172 2.521 28.722 1.00 95.62 184 LEU A CA 1
ATOM 1427 C C . LEU A 1 184 ? -7.068 2.101 27.551 1.00 95.62 184 LEU A C 1
ATOM 1429 O O . LEU A 1 184 ? -7.478 2.954 26.767 1.00 95.62 184 LEU A O 1
ATOM 1433 N N . TYR A 1 185 ? -7.438 0.817 27.468 1.00 97.31 185 TYR A N 1
ATOM 1434 C CA . TYR A 1 185 ? -8.373 0.332 26.448 1.00 97.31 185 TYR A CA 1
ATOM 1435 C C . TYR A 1 185 ? -9.680 1.134 26.450 1.00 97.31 185 TYR A C 1
ATOM 1437 O O . TYR A 1 185 ? -10.117 1.614 25.407 1.00 97.31 185 TYR A O 1
ATOM 1445 N N . ASP A 1 186 ? -10.284 1.319 27.624 1.00 97.75 186 ASP A N 1
ATOM 1446 C CA . ASP A 1 186 ? -11.556 2.026 27.753 1.00 97.75 186 ASP A CA 1
ATOM 1447 C C . ASP A 1 186 ? -11.388 3.535 27.590 1.00 97.75 186 ASP A C 1
ATOM 1449 O O . ASP A 1 186 ? -12.227 4.163 26.945 1.00 97.75 186 ASP A O 1
ATOM 1453 N N . THR A 1 187 ? -10.295 4.115 28.092 1.00 97.56 187 THR A N 1
ATOM 1454 C CA . THR A 1 187 ? -9.963 5.530 27.866 1.00 97.56 187 THR A CA 1
ATOM 1455 C C . THR A 1 187 ? -9.907 5.854 26.371 1.00 97.56 187 THR A C 1
ATOM 1457 O O . THR A 1 187 ? -10.523 6.824 25.926 1.00 97.56 187 THR A O 1
ATOM 1460 N N . ILE A 1 188 ? -9.235 5.012 25.577 1.00 97.62 188 ILE A N 1
ATOM 1461 C CA . ILE A 1 188 ? -9.121 5.193 24.125 1.00 97.62 188 ILE A CA 1
ATOM 1462 C C . ILE A 1 188 ? -10.449 4.873 23.434 1.00 97.62 188 ILE A C 1
ATOM 1464 O O . ILE A 1 188 ? -10.966 5.680 22.661 1.00 97.62 188 ILE A O 1
ATOM 1468 N N . ASN A 1 189 ? -11.033 3.703 23.695 1.00 97.88 189 ASN A N 1
ATOM 1469 C CA . ASN A 1 189 ? -12.182 3.217 22.931 1.00 97.88 189 ASN A CA 1
ATOM 1470 C C . ASN A 1 189 ? -13.476 4.008 23.217 1.00 97.88 189 ASN A C 1
ATOM 1472 O O . ASN A 1 189 ? -14.394 4.015 22.395 1.00 97.88 189 ASN A O 1
ATOM 1476 N N . ASN A 1 190 ? -13.549 4.711 24.354 1.00 98.25 190 ASN A N 1
ATOM 1477 C CA . ASN A 1 190 ? -14.693 5.557 24.706 1.00 98.25 190 ASN A CA 1
ATOM 1478 C C . ASN A 1 190 ? -14.512 7.042 24.355 1.00 98.25 190 ASN A C 1
ATOM 1480 O O . ASN A 1 190 ? -15.512 7.758 24.324 1.00 98.25 190 ASN A O 1
ATOM 1484 N N . SER A 1 191 ? -13.291 7.509 24.070 1.00 98.44 191 SER A N 1
ATOM 1485 C CA . SER A 1 191 ? -13.026 8.909 23.719 1.00 98.44 191 SER A CA 1
ATOM 1486 C C . SER A 1 191 ? -12.664 9.064 22.244 1.00 98.44 191 SER A C 1
ATOM 1488 O O . SER A 1 191 ? -11.554 8.745 21.815 1.00 98.44 191 SER A O 1
ATOM 1490 N N . LEU A 1 192 ? -13.585 9.632 21.461 1.00 98.44 192 LEU A N 1
ATOM 1491 C CA . LEU A 1 192 ? -13.315 9.968 20.059 1.00 98.44 192 LEU A CA 1
ATOM 1492 C C . LEU A 1 192 ? -12.210 11.021 19.921 1.00 98.44 192 LEU A C 1
ATOM 1494 O O . LEU A 1 192 ? -11.435 10.954 18.976 1.00 98.44 192 LEU A O 1
ATOM 1498 N N . HIS A 1 193 ? -12.087 11.948 20.875 1.00 98.56 193 HIS A N 1
ATOM 1499 C CA . HIS A 1 193 ? -10.999 12.928 20.874 1.00 98.56 193 HIS A CA 1
ATOM 1500 C C . HIS A 1 193 ? -9.635 12.271 21.079 1.00 98.56 193 HIS A C 1
ATOM 1502 O O . HIS A 1 193 ? -8.670 12.673 20.436 1.00 98.56 193 HIS A O 1
ATOM 1508 N N . PHE A 1 194 ? -9.555 11.236 21.920 1.00 98.44 194 PHE A N 1
ATOM 1509 C CA . PHE A 1 194 ? -8.309 10.495 22.099 1.00 98.44 194 PHE A CA 1
ATOM 1510 C C . PHE A 1 194 ? -7.942 9.723 20.825 1.00 98.44 194 PHE A C 1
ATOM 1512 O O . PHE A 1 194 ? -6.805 9.798 20.364 1.00 98.44 194 PHE A O 1
ATOM 1519 N N . GLN A 1 195 ? -8.914 9.035 20.212 1.00 98.50 195 GLN A N 1
ATOM 1520 C CA . GLN A 1 195 ? -8.706 8.337 18.935 1.00 98.50 195 GLN A CA 1
ATOM 1521 C C . GLN A 1 195 ? -8.283 9.299 17.824 1.00 98.50 195 GLN A C 1
ATOM 1523 O O . GLN A 1 195 ? -7.341 9.004 17.094 1.00 98.50 195 GLN A O 1
ATOM 1528 N N . LEU A 1 196 ? -8.938 10.458 17.719 1.00 98.62 196 LEU A N 1
ATOM 1529 C CA . LEU A 1 196 ? -8.599 11.483 16.739 1.00 98.62 196 LEU A CA 1
ATOM 1530 C C . LEU A 1 196 ? -7.196 12.048 16.980 1.00 98.62 196 LEU A C 1
ATOM 1532 O O . LEU A 1 196 ? -6.428 12.163 16.033 1.00 98.62 196 LEU A O 1
ATOM 1536 N N . GLY A 1 197 ? -6.842 12.356 18.230 1.00 98.75 197 GLY A N 1
ATOM 1537 C CA . GLY A 1 197 ? -5.513 12.858 18.581 1.00 98.75 197 GLY A CA 1
ATOM 1538 C C . GLY A 1 197 ? -4.401 11.878 18.203 1.00 98.75 197 GLY A C 1
ATOM 1539 O O . GLY A 1 197 ? -3.433 12.276 17.559 1.00 98.75 197 GLY A O 1
ATOM 1540 N N . LEU A 1 198 ? -4.569 10.589 18.525 1.00 98.44 198 LEU A N 1
ATOM 1541 C CA . LEU A 1 198 ? -3.624 9.550 18.107 1.00 98.44 198 LEU A CA 1
ATOM 1542 C C . LEU A 1 198 ? -3.562 9.405 16.585 1.00 98.44 198 LEU A C 1
ATOM 1544 O O . LEU A 1 198 ? -2.471 9.347 16.026 1.00 98.44 198 LEU A O 1
ATOM 1548 N N . ALA A 1 199 ? -4.715 9.365 15.913 1.00 98.38 199 ALA A N 1
ATOM 1549 C CA . ALA A 1 199 ? -4.772 9.210 14.464 1.00 98.38 199 ALA A CA 1
ATOM 1550 C C . ALA A 1 199 ? -4.087 10.378 13.741 1.00 98.38 199 ALA A C 1
ATOM 1552 O O . ALA A 1 199 ? -3.313 10.139 12.821 1.00 98.38 199 ALA A O 1
ATOM 1553 N N . LEU A 1 200 ? -4.320 11.619 14.180 1.00 98.69 200 LEU A N 1
ATOM 1554 C CA . LEU A 1 200 ? -3.677 12.808 13.616 1.00 98.69 200 LEU A CA 1
ATOM 1555 C C . LEU A 1 200 ? -2.176 12.839 13.905 1.00 98.69 200 LEU A C 1
ATOM 1557 O O . LEU A 1 200 ? -1.407 13.176 13.013 1.00 98.69 200 LEU A O 1
ATOM 1561 N N . ALA A 1 201 ? -1.743 12.444 15.105 1.00 98.69 201 ALA A N 1
ATOM 1562 C CA . ALA A 1 201 ? -0.320 12.356 15.422 1.00 98.69 201 ALA A CA 1
ATOM 1563 C C . ALA A 1 201 ? 0.388 11.302 14.553 1.00 98.69 201 ALA A C 1
ATOM 1565 O O . ALA A 1 201 ? 1.417 11.591 13.947 1.00 98.69 201 ALA A O 1
ATOM 1566 N N . SER A 1 202 ? -0.178 10.094 14.440 1.00 98.38 202 SER A N 1
ATOM 1567 C CA . SER A 1 202 ? 0.369 9.042 13.575 1.00 98.38 202 SER A CA 1
ATOM 1568 C C . SER A 1 202 ? 0.356 9.445 12.101 1.00 98.38 202 SER A C 1
ATOM 1570 O O .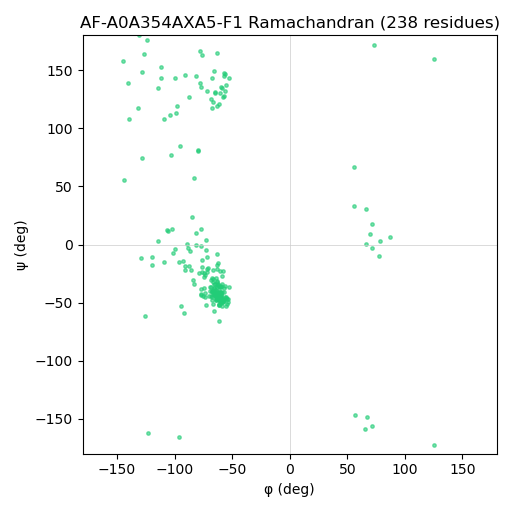 SER A 1 202 ? 1.349 9.231 11.408 1.00 98.38 202 SER A O 1
ATOM 1572 N N . LEU A 1 203 ? -0.737 10.050 11.625 1.00 98.62 203 LEU A N 1
ATOM 1573 C CA . LEU A 1 203 ? -0.843 10.516 10.247 1.00 98.62 203 LEU A CA 1
ATOM 1574 C C . LEU A 1 203 ? 0.167 11.629 9.966 1.00 98.62 203 LEU A C 1
ATOM 1576 O O . LEU A 1 203 ? 0.876 11.521 8.981 1.00 98.62 203 LEU A O 1
ATOM 1580 N N . GLY A 1 204 ? 0.306 12.629 10.838 1.00 98.69 204 GLY A N 1
ATOM 1581 C CA . GLY A 1 204 ? 1.281 13.712 10.670 1.00 98.69 204 GLY A CA 1
ATOM 1582 C C . GLY A 1 204 ? 2.725 13.207 10.594 1.00 98.69 204 GLY A C 1
ATOM 1583 O O . GLY A 1 204 ? 3.489 13.643 9.734 1.00 98.69 204 GLY A O 1
ATOM 1584 N N . VAL A 1 205 ? 3.090 12.217 11.421 1.00 98.75 205 VAL A N 1
ATOM 1585 C CA . VAL A 1 205 ? 4.411 11.567 11.340 1.00 98.75 205 VAL A CA 1
ATOM 1586 C C . VAL A 1 205 ? 4.612 10.893 9.980 1.00 98.75 205 VAL A C 1
ATOM 1588 O O . VAL A 1 205 ? 5.649 11.093 9.348 1.00 98.75 205 VAL A O 1
ATOM 1591 N N . VAL A 1 206 ? 3.631 10.119 9.505 1.00 98.56 206 VAL A N 1
ATOM 1592 C CA . VAL A 1 206 ? 3.727 9.439 8.202 1.00 98.56 206 VAL A CA 1
ATOM 1593 C C . VAL A 1 206 ? 3.687 10.438 7.041 1.00 98.56 206 VAL A C 1
ATOM 1595 O O . VAL A 1 206 ? 4.421 10.255 6.078 1.00 98.56 206 VAL A O 1
ATOM 1598 N N . THR A 1 207 ? 2.910 11.516 7.127 1.00 98.75 207 THR A N 1
ATOM 1599 C CA . THR A 1 207 ? 2.845 12.578 6.112 1.00 98.75 207 THR A CA 1
ATOM 1600 C C . THR A 1 207 ? 4.189 13.295 5.970 1.00 98.75 207 THR A C 1
ATOM 1602 O O . THR A 1 207 ? 4.683 13.463 4.853 1.00 98.75 207 THR A O 1
ATOM 1605 N N . SER A 1 208 ? 4.858 13.609 7.085 1.00 98.69 208 SER A N 1
ATOM 1606 C CA . SER A 1 208 ? 6.221 14.151 7.037 1.00 98.69 208 SER A CA 1
ATOM 1607 C C . SER A 1 208 ? 7.220 13.124 6.493 1.00 98.69 208 SER A C 1
ATOM 1609 O O . SER A 1 208 ? 8.075 13.467 5.676 1.00 98.69 208 SER A O 1
ATOM 1611 N N . LEU A 1 209 ? 7.083 11.844 6.864 1.00 98.75 209 LEU A N 1
ATOM 1612 C CA . LEU A 1 209 ? 7.912 10.766 6.316 1.00 98.75 209 LEU A CA 1
ATOM 1613 C C . LEU A 1 209 ? 7.751 10.636 4.795 1.00 98.75 209 LEU A C 1
ATOM 1615 O O . LEU A 1 209 ? 8.745 10.464 4.095 1.00 98.75 209 LEU A O 1
ATOM 1619 N N . VAL A 1 210 ? 6.525 10.762 4.275 1.00 98.81 210 VAL A N 1
ATOM 1620 C CA . VAL A 1 210 ? 6.242 10.791 2.832 1.00 98.81 210 VAL A CA 1
ATOM 1621 C C . VAL A 1 210 ? 7.003 11.936 2.170 1.00 98.81 210 VAL A C 1
ATOM 1623 O O . VAL A 1 210 ? 7.701 11.693 1.188 1.00 98.81 210 VAL A O 1
ATOM 1626 N N . ALA A 1 211 ? 6.949 13.148 2.734 1.00 98.56 211 ALA A N 1
ATOM 1627 C CA . ALA A 1 211 ? 7.697 14.288 2.207 1.00 98.56 211 ALA A CA 1
ATOM 1628 C C . ALA A 1 211 ? 9.201 13.989 2.134 1.00 98.56 211 ALA A C 1
ATOM 1630 O O . ALA A 1 211 ? 9.817 14.203 1.092 1.00 98.56 211 ALA A O 1
ATOM 1631 N N . GLN A 1 212 ? 9.776 13.454 3.218 1.00 98.75 212 GLN A N 1
ATOM 1632 C CA . GLN A 1 212 ? 11.208 13.159 3.310 1.00 98.75 212 GLN A CA 1
ATOM 1633 C C . GLN A 1 212 ? 11.642 12.022 2.375 1.00 98.75 212 GLN A C 1
ATOM 1635 O O . GLN A 1 212 ? 12.696 12.084 1.747 1.00 98.75 212 GLN A O 1
ATOM 1640 N N . HIS A 1 213 ? 10.835 10.973 2.245 1.00 98.69 213 HIS A N 1
ATOM 1641 C CA . HIS A 1 213 ? 11.185 9.841 1.395 1.00 98.69 213 HIS A CA 1
ATOM 1642 C C . HIS A 1 213 ? 10.980 10.140 -0.088 1.00 98.69 213 HIS A C 1
ATOM 1644 O O . HIS A 1 213 ? 11.809 9.730 -0.889 1.00 98.69 213 HIS A O 1
ATOM 1650 N N . MET A 1 214 ? 9.931 10.867 -0.479 1.00 98.38 214 MET A N 1
ATOM 1651 C CA . MET A 1 214 ? 9.633 11.081 -1.901 1.00 98.38 214 MET A CA 1
ATOM 1652 C C . MET A 1 214 ? 10.665 11.945 -2.635 1.00 98.38 214 MET A C 1
ATOM 1654 O O . MET A 1 214 ? 10.839 11.757 -3.840 1.00 98.38 214 MET A O 1
ATOM 1658 N N . TYR A 1 215 ? 11.344 12.868 -1.943 1.00 96.94 215 TYR A N 1
ATOM 1659 C CA . TYR A 1 215 ? 12.401 13.672 -2.569 1.00 96.94 215 TYR A CA 1
ATOM 1660 C C . TYR A 1 215 ? 13.753 12.940 -2.599 1.00 96.94 215 TYR A C 1
ATOM 1662 O O . TYR A 1 215 ? 14.512 13.097 -3.551 1.00 96.94 215 TYR A O 1
ATOM 1670 N N . ALA A 1 216 ? 14.055 12.131 -1.574 1.00 98.12 216 ALA A N 1
ATOM 1671 C CA . ALA A 1 216 ? 15.318 11.398 -1.466 1.00 98.12 216 ALA A CA 1
ATOM 1672 C C . ALA A 1 216 ? 15.311 10.064 -2.232 1.00 98.12 216 ALA A C 1
ATOM 1674 O O . ALA A 1 216 ? 16.352 9.612 -2.705 1.00 98.12 216 ALA A O 1
ATOM 1675 N N . LEU A 1 217 ? 14.140 9.435 -2.351 1.00 98.50 217 LEU A N 1
ATOM 1676 C CA . LEU A 1 217 ? 13.896 8.164 -3.033 1.00 98.50 217 LEU A CA 1
ATOM 1677 C C . LEU A 1 217 ? 12.727 8.326 -4.028 1.00 98.50 217 LEU A C 1
ATOM 1679 O O . LEU A 1 217 ? 11.616 7.859 -3.755 1.00 98.50 217 LEU A O 1
ATOM 1683 N N . PRO A 1 218 ? 12.939 8.997 -5.177 1.00 98.44 218 PRO A N 1
ATOM 1684 C CA . PRO A 1 218 ? 11.872 9.263 -6.136 1.00 98.44 218 PRO A CA 1
ATOM 1685 C C . PRO A 1 218 ? 11.214 7.972 -6.635 1.00 98.44 218 PRO A C 1
ATOM 1687 O O . PRO A 1 218 ? 11.890 7.070 -7.118 1.00 98.44 218 PRO A O 1
ATOM 1690 N N . SER A 1 219 ? 9.888 7.868 -6.545 1.00 97.69 219 SER A N 1
ATOM 1691 C CA . SER A 1 219 ? 9.133 6.668 -6.948 1.00 97.69 219 SER A CA 1
ATOM 1692 C C . SER A 1 219 ? 8.441 6.786 -8.310 1.00 97.69 219 SER A C 1
ATOM 1694 O O . SER A 1 219 ? 7.898 5.803 -8.810 1.00 97.69 219 SER A O 1
ATOM 1696 N N . TYR A 1 220 ? 8.460 7.972 -8.921 1.00 98.44 220 TYR A N 1
ATOM 1697 C CA . TYR A 1 220 ? 7.808 8.251 -10.200 1.00 98.44 220 TYR A CA 1
ATOM 1698 C C . TYR A 1 220 ? 8.841 8.579 -11.271 1.00 98.44 220 TYR A C 1
ATOM 1700 O O . TYR A 1 220 ? 9.754 9.366 -11.036 1.00 98.44 220 TYR A O 1
ATOM 1708 N N . ALA A 1 221 ? 8.692 7.996 -12.460 1.00 98.12 221 ALA A N 1
ATOM 1709 C CA . ALA A 1 221 ? 9.651 8.192 -13.537 1.00 98.12 221 ALA A CA 1
ATOM 1710 C C . ALA A 1 221 ? 9.829 9.683 -13.877 1.00 98.12 221 ALA A C 1
ATOM 1712 O O . ALA A 1 221 ? 8.849 10.409 -14.041 1.00 98.12 221 ALA A O 1
ATOM 1713 N N . PHE A 1 222 ? 11.086 10.125 -13.985 1.00 98.44 222 PHE A N 1
ATOM 1714 C CA . PHE A 1 222 ? 11.499 11.485 -14.358 1.00 98.44 222 PHE A CA 1
ATOM 1715 C C . PHE A 1 222 ? 11.135 12.601 -13.370 1.00 98.44 222 PHE A C 1
ATOM 1717 O O . PHE A 1 222 ? 11.515 13.748 -13.600 1.00 98.44 222 PHE A O 1
ATOM 1724 N N . ILE A 1 223 ? 10.482 12.300 -12.242 1.00 98.50 223 ILE A N 1
ATOM 1725 C CA . ILE A 1 223 ? 10.083 13.336 -11.279 1.00 98.50 223 ILE A CA 1
ATOM 1726 C C . ILE A 1 223 ? 11.288 14.047 -10.648 1.00 98.50 223 ILE A C 1
ATOM 1728 O O . ILE A 1 223 ? 11.194 15.220 -10.311 1.00 98.50 223 ILE A O 1
ATOM 1732 N N . ALA A 1 224 ? 12.436 13.371 -10.533 1.00 98.06 224 ALA A N 1
ATOM 1733 C CA . ALA A 1 224 ? 13.677 13.957 -10.021 1.00 98.06 224 ALA A CA 1
ATOM 1734 C C . ALA A 1 224 ? 14.211 15.104 -10.904 1.00 98.06 224 ALA A C 1
ATOM 1736 O O . ALA A 1 224 ? 14.966 15.951 -10.431 1.00 98.06 224 ALA A O 1
ATOM 1737 N N . LYS A 1 225 ? 13.792 15.150 -12.176 1.00 98.12 225 LYS A N 1
ATOM 1738 C CA . LYS A 1 225 ? 14.177 16.176 -13.158 1.00 98.12 225 LYS A CA 1
ATOM 1739 C C . LYS A 1 225 ? 13.193 17.347 -13.195 1.00 98.12 225 LYS A C 1
ATOM 1741 O O . LYS A 1 225 ? 13.523 18.399 -13.735 1.00 98.12 225 LYS A O 1
ATOM 1746 N N . ASP A 1 226 ? 12.008 17.189 -12.604 1.00 98.44 226 ASP A N 1
ATOM 1747 C CA . ASP A 1 226 ? 11.029 18.262 -12.438 1.00 98.44 226 ASP A CA 1
ATOM 1748 C C . ASP A 1 226 ? 11.179 18.909 -11.054 1.00 98.44 226 ASP A C 1
ATOM 1750 O O . ASP A 1 226 ? 10.505 18.568 -10.075 1.00 98.44 226 ASP A O 1
ATOM 1754 N N . TYR A 1 227 ? 12.105 19.864 -10.976 1.00 98.31 227 TYR A N 1
ATOM 1755 C CA . TYR A 1 227 ? 12.461 20.529 -9.724 1.00 98.31 227 TYR A CA 1
ATOM 1756 C C . TYR A 1 227 ? 11.301 21.311 -9.106 1.00 98.31 227 TYR A C 1
ATOM 1758 O O . TYR A 1 227 ? 11.182 21.365 -7.881 1.00 98.31 227 TYR A O 1
ATOM 1766 N N . THR A 1 228 ? 10.435 21.911 -9.927 1.00 98.69 228 THR A N 1
ATOM 1767 C CA . THR A 1 228 ? 9.287 22.674 -9.426 1.00 98.69 228 THR A CA 1
ATOM 1768 C C . THR A 1 228 ? 8.257 21.739 -8.809 1.00 98.69 228 THR A C 1
ATOM 1770 O O . THR A 1 228 ? 7.794 22.009 -7.699 1.00 98.69 228 THR A O 1
ATOM 1773 N N . THR A 1 229 ? 7.950 20.616 -9.465 1.00 98.62 229 THR A N 1
ATOM 1774 C CA . THR A 1 229 ? 7.043 19.607 -8.905 1.00 98.62 229 THR A CA 1
ATOM 1775 C C . THR A 1 229 ? 7.607 19.000 -7.619 1.00 98.62 229 THR A C 1
ATOM 1777 O O . THR A 1 229 ? 6.879 18.895 -6.633 1.00 98.62 229 THR A O 1
ATOM 1780 N N . GLN A 1 230 ? 8.902 18.674 -7.568 1.00 98.56 230 GLN A N 1
ATOM 1781 C CA . GLN A 1 230 ? 9.543 18.160 -6.349 1.00 98.56 230 GLN A CA 1
ATOM 1782 C C . GLN A 1 230 ? 9.484 19.156 -5.183 1.00 98.56 230 GLN A C 1
ATOM 1784 O O . GLN A 1 230 ? 9.054 18.798 -4.083 1.00 98.56 230 GLN A O 1
ATOM 1789 N N . ALA A 1 231 ? 9.832 20.424 -5.426 1.00 98.56 231 ALA A N 1
ATOM 1790 C CA . ALA A 1 231 ? 9.744 21.471 -4.410 1.00 98.56 231 ALA A CA 1
ATOM 1791 C C . ALA A 1 231 ? 8.300 21.670 -3.915 1.00 98.56 231 ALA A C 1
ATOM 1793 O O . ALA A 1 231 ? 8.068 21.809 -2.708 1.00 98.56 231 ALA A O 1
ATOM 1794 N N . ALA A 1 232 ? 7.329 21.646 -4.833 1.00 98.75 232 ALA A N 1
ATOM 1795 C CA . ALA A 1 232 ? 5.915 21.768 -4.505 1.00 98.75 232 ALA A CA 1
ATOM 1796 C C . ALA A 1 232 ? 5.424 20.587 -3.658 1.00 98.75 232 ALA A C 1
ATOM 1798 O O . ALA A 1 232 ? 4.800 20.815 -2.625 1.00 98.75 232 ALA A O 1
ATOM 1799 N N . LEU A 1 233 ? 5.732 19.343 -4.041 1.00 98.75 233 LEU A N 1
ATOM 1800 C CA . LEU A 1 233 ? 5.300 18.145 -3.315 1.00 98.75 233 LEU A CA 1
ATOM 1801 C C . LEU A 1 233 ? 5.912 18.059 -1.918 1.00 98.75 233 LEU A C 1
ATOM 1803 O O . LEU A 1 233 ? 5.189 17.746 -0.971 1.00 98.75 233 LEU A O 1
ATOM 1807 N N . TYR A 1 234 ? 7.204 18.363 -1.775 1.00 98.81 234 TYR A N 1
ATOM 1808 C CA . TYR A 1 234 ? 7.858 18.387 -0.467 1.00 98.81 234 TYR A CA 1
ATOM 1809 C C . TYR A 1 234 ? 7.210 19.427 0.452 1.00 98.81 234 TYR A C 1
ATOM 1811 O O . TYR A 1 234 ? 6.786 19.106 1.561 1.00 98.81 234 TYR A O 1
ATOM 1819 N N . THR A 1 235 ? 7.078 20.666 -0.033 1.00 98.75 235 THR A N 1
ATOM 1820 C CA . THR A 1 235 ? 6.481 21.760 0.746 1.00 98.75 235 THR A CA 1
ATOM 1821 C C . THR A 1 235 ? 5.033 21.441 1.101 1.00 98.75 235 THR A C 1
ATOM 1823 O O . THR A 1 235 ? 4.636 21.593 2.250 1.00 98.75 235 THR A O 1
ATOM 1826 N N . HIS A 1 236 ? 4.255 20.937 0.142 1.00 98.81 236 HIS A N 1
ATOM 1827 C CA . HIS A 1 236 ? 2.862 20.558 0.342 1.00 98.81 236 HIS A CA 1
ATOM 1828 C C . HIS A 1 236 ? 2.694 19.555 1.487 1.00 98.81 236 HIS A C 1
ATOM 1830 O O . HIS A 1 236 ? 1.935 19.824 2.412 1.00 98.81 236 HIS A O 1
ATOM 1836 N N . HIS A 1 237 ? 3.430 18.441 1.461 1.00 98.62 237 HIS A N 1
ATOM 1837 C CA . HIS A 1 237 ? 3.308 17.412 2.494 1.00 98.62 237 HIS A CA 1
ATOM 1838 C C . HIS A 1 237 ? 3.903 17.839 3.840 1.00 98.62 237 HIS A C 1
ATOM 1840 O O . HIS A 1 237 ? 3.484 17.308 4.852 1.00 98.62 237 HIS A O 1
ATOM 1846 N N . GLN A 1 238 ? 4.844 18.789 3.897 1.00 98.50 238 GLN A N 1
ATOM 1847 C CA . GLN A 1 238 ? 5.305 19.320 5.190 1.00 98.50 238 GLN A CA 1
ATOM 1848 C C . GLN A 1 238 ? 4.321 20.306 5.832 1.00 98.50 238 GLN A C 1
ATOM 1850 O O . GLN A 1 238 ? 4.369 20.512 7.042 1.00 98.50 238 GLN A O 1
ATOM 1855 N N . TYR A 1 239 ? 3.464 20.948 5.034 1.00 98.38 239 TYR A N 1
ATOM 1856 C CA . TYR A 1 239 ? 2.438 21.859 5.545 1.00 98.38 239 TYR A CA 1
ATOM 1857 C C . TYR A 1 239 ? 1.136 21.156 5.953 1.00 98.38 239 TYR A C 1
ATOM 1859 O O . TYR A 1 239 ? 0.370 21.742 6.719 1.00 98.38 239 TYR A O 1
ATOM 1867 N N . ILE A 1 240 ? 0.871 19.955 5.425 1.00 97.38 240 ILE A N 1
ATOM 1868 C CA . ILE A 1 240 ? -0.237 19.084 5.858 1.00 97.38 240 ILE A CA 1
ATOM 1869 C C . ILE A 1 240 ? 0.113 18.433 7.193 1.00 97.38 240 ILE A C 1
ATOM 1871 O O . ILE A 1 240 ? -0.753 18.482 8.096 1.00 97.38 240 ILE A O 1
#

Sequence (240 aa):
MMILSAWALFAGWLHLQPKFRPSLAWFKNAESRLNHHLAVLFGFSSIAWTGHLVHVAIPESRGQHVGWDNFLSVLPHPAGLAPFFTGNWGVYAQNPDTAYQVFNSTEGSGTAILTFLGGFHPQTEALWLTDIAHHHLAIGCIFVIAGHMYRTNFGIGHSIREILDAHNPPKGTPGDLGAGHKGLYDTINNSLHFQLGLALASLGVVTSLVAQHMYALPSYAFIAKDYTTQAA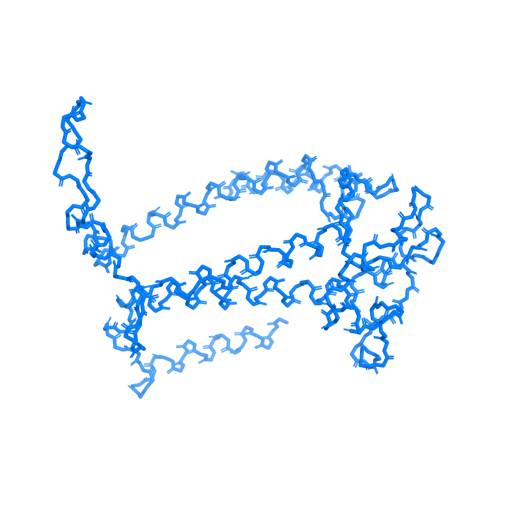LYTHHQYI

pLDDT: mean 96.83, std 5.08, range [69.62, 98.88]

Secondary structure (DSSP, 8-state):
-HHHHHHHHHHHHHHHSTTTPPPHHHHT-HHHHHHHIIIIIIIIHHHHHHHHIIIIIHHHHTT----TTTTTTS-SSTTTTHHHHHT-GGGGGSSPPPTT--TTSSTT----SS----S-BTTTTB--HHHHHHHHHHHHHHHHHHTTSB--TTS-SB-HHHHHHH--PPTT-SS--TTTTTTHHHHHHH-HHHHHHHHHHHHHHHHHHHHHHHHHS--STTGGG-HHHHHHHHHHHHH-

Mean predicted aligned error: 3.77 Å

Nearest PDB structures (foldseek):
  8wmw-assembly1_B  TM=9.912E-01  e=5.756E-29  Rhodomonas salina
  8wey-assembly1_B  TM=9.920E-01  e=2.325E-28  Cyanidium caldarium
  7fix-assembly1_B1  TM=9.534E-01  e=1.127E-28  Thermosynechococcus vestitus BP-1
  6k61-assembly1_B  TM=9.552E-01  e=1.619E-28  Nostoc sp. PCC 7120 = FACHB-418
  7s3d-assembly1_B  TM=9.707E-01  e=3.703E-28  Synechococcus sp. PCC 7335

Radius of gyration: 23.08 Å; Cα contacts (8 Å, |Δi|>4): 291; chains: 1; bounding box: 54×48×66 Å

Foldseek 3Di:
DVVVVVVVVVVVVVCVDPVNPDDPVVLLPPLLVLLCCLQPVQQVVLLVVLVCLLQQVLCQQLLHHDDPVPSVPDASAPVHCPCVVVVVCVSLAPFQQDLPRDTRHNPSHGRHQAHDPDFANNQQRADDSNPSSNVSNVSSVVSNVVSVADDDPVRDHDDPQVVQQPDDDPPPPPDCPDPGSHCVSVVCSVDPVNVVVVVCVVVLVVLLVCLVCCQVHPHDGNVVVVPVNNVCSSVVSNVD

Solvent-accessible surface area (backbone atoms only — not comparable to full-atom values): 13014 Å² total; per-residue (Å²): 107,69,65,60,50,52,51,52,55,47,50,56,59,47,41,68,36,87,92,53,44,78,54,72,70,63,78,58,39,57,42,55,49,48,19,47,43,30,20,46,65,47,3,48,46,28,37,50,48,19,48,45,32,40,53,30,53,49,37,37,41,32,51,37,90,52,47,96,90,44,49,93,78,54,70,62,35,98,72,60,65,58,36,63,79,71,67,49,53,69,63,42,41,44,55,54,62,43,82,72,33,42,83,56,26,60,51,46,49,50,58,35,45,37,42,82,80,74,75,54,39,72,79,34,53,8,44,45,66,32,34,54,21,33,50,28,38,53,53,10,53,52,24,37,58,58,20,63,46,40,34,50,98,83,77,57,58,42,57,68,55,61,53,36,61,66,53,51,82,64,90,86,59,89,73,88,76,72,87,48,42,60,66,45,56,58,58,41,69,72,28,67,67,52,47,48,52,50,51,51,52,54,46,47,53,51,38,40,48,48,26,58,41,49,73,79,53,25,73,46,77,44,45,73,74,37,59,67,60,48,54,47,51,36,53,51,33,64,72,101